Protein AF-A0A9P6Y0V9-F1 (afdb_monomer)

Secondary structure (DSSP, 8-state):
--STTSGGGGS------PPP---PPP-S-HHHHHHHHHHHHHHHHHTTTS-HHHHHHHTT-SSS---S-SSEEEEEEP-PPP--TT-------------SSEEEEEEE-SSS-EEEEEEE-TTT--HHHHHHHHHHHHHHHHHHHH-S-GGGS-SS-HHHHHIIIIITT----PPPS--HHHHHHHHHHH-TTS-----TTS----SS------------

Radius of gyration: 32.66 Å; Cα contacts (8 Å, |Δi|>4): 176; chains: 1; bounding box: 77×66×79 Å

Structure (mmCIF, N/CA/C/O backbone):
data_AF-A0A9P6Y0V9-F1
#
_entry.id   AF-A0A9P6Y0V9-F1
#
loop_
_atom_site.group_PDB
_atom_site.id
_atom_site.type_symbol
_atom_site.label_atom_id
_atom_site.label_alt_id
_atom_site.label_comp_id
_atom_site.label_asym_id
_atom_site.label_entity_id
_atom_site.label_seq_id
_atom_site.pdbx_PDB_ins_code
_atom_site.Cartn_x
_atom_site.Cartn_y
_atom_site.Cartn_z
_atom_site.occupancy
_atom_site.B_iso_or_equiv
_atom_site.auth_seq_id
_atom_site.auth_comp_id
_atom_site.auth_asym_id
_atom_site.auth_atom_id
_atom_site.pdbx_PDB_model_num
ATOM 1 N N . MET A 1 1 ? 12.355 -1.481 -18.111 1.00 55.84 1 MET A N 1
ATOM 2 C CA . MET A 1 1 ? 13.088 -0.628 -19.075 1.00 55.84 1 MET A CA 1
ATOM 3 C C . MET A 1 1 ? 13.616 -1.477 -20.239 1.00 55.84 1 MET A C 1
ATOM 5 O O . MET A 1 1 ? 14.809 -1.703 -20.357 1.00 55.84 1 MET A O 1
ATOM 9 N N . GLY A 1 2 ? 12.723 -1.988 -21.099 1.00 64.19 2 GLY A N 1
ATOM 10 C CA . GLY A 1 2 ? 13.085 -2.889 -22.213 1.00 64.19 2 GLY A CA 1
ATOM 11 C C . GLY A 1 2 ? 13.761 -2.204 -23.410 1.00 64.19 2 GLY A C 1
ATOM 12 O O . GLY A 1 2 ? 14.058 -2.856 -24.409 1.00 64.19 2 GLY A O 1
ATOM 13 N N . ARG A 1 3 ? 13.986 -0.886 -23.321 1.00 79.31 3 ARG A N 1
ATOM 14 C CA . ARG A 1 3 ? 14.503 -0.055 -24.415 1.00 79.31 3 ARG A CA 1
ATOM 15 C C . ARG A 1 3 ? 16.011 0.153 -24.366 1.00 79.31 3 ARG A C 1
ATOM 17 O O . ARG A 1 3 ? 16.629 0.146 -25.425 1.00 79.31 3 ARG A O 1
ATOM 24 N N . LEU A 1 4 ? 16.585 0.355 -23.175 1.00 75.31 4 LEU A N 1
ATOM 25 C CA . LEU A 1 4 ? 18.018 0.618 -23.010 1.00 75.31 4 LEU A CA 1
ATOM 26 C C . LEU A 1 4 ? 18.841 -0.553 -23.563 1.00 75.31 4 LEU A C 1
ATOM 28 O O . LEU A 1 4 ? 18.480 -1.712 -23.368 1.00 75.31 4 LEU A O 1
ATOM 32 N N . GLY A 1 5 ? 19.910 -0.236 -24.295 1.00 78.56 5 GLY A N 1
ATOM 33 C CA . GLY A 1 5 ? 20.734 -1.225 -24.999 1.00 78.56 5 GLY A CA 1
ATOM 34 C C . GLY A 1 5 ? 20.144 -1.758 -26.314 1.00 78.56 5 GLY A C 1
ATOM 35 O O . GLY A 1 5 ? 20.809 -2.534 -26.987 1.00 78.56 5 GLY A O 1
ATOM 36 N N . ASN A 1 6 ? 18.939 -1.333 -26.721 1.00 82.69 6 ASN A N 1
ATOM 37 C CA . ASN A 1 6 ? 18.283 -1.763 -27.965 1.00 82.69 6 ASN A CA 1
ATOM 38 C C . ASN A 1 6 ? 18.035 -0.584 -28.921 1.00 82.69 6 ASN A C 1
ATOM 40 O O . ASN A 1 6 ? 18.000 0.576 -28.506 1.00 82.69 6 ASN A O 1
ATOM 44 N N . ALA A 1 7 ? 17.769 -0.875 -30.201 1.00 85.94 7 ALA A N 1
ATOM 45 C CA . ALA A 1 7 ? 17.452 0.142 -31.214 1.00 85.94 7 ALA A CA 1
ATOM 46 C C . ALA A 1 7 ? 16.281 1.055 -30.799 1.00 85.94 7 ALA A C 1
ATOM 48 O O . ALA A 1 7 ? 16.332 2.263 -31.011 1.00 85.94 7 ALA A O 1
ATOM 49 N N . SER A 1 8 ? 15.283 0.504 -30.097 1.00 86.38 8 SER A N 1
ATOM 50 C CA . SER A 1 8 ? 14.126 1.238 -29.564 1.00 86.38 8 SER A CA 1
ATOM 51 C C . SER A 1 8 ? 14.470 2.376 -28.593 1.00 86.38 8 SER A C 1
ATOM 53 O O . SER A 1 8 ? 13.602 3.193 -28.290 1.00 86.38 8 SER A O 1
ATOM 55 N N . ALA A 1 9 ? 15.696 2.437 -28.059 1.00 86.00 9 ALA A N 1
ATOM 56 C CA . ALA A 1 9 ? 16.142 3.574 -27.252 1.00 86.00 9 ALA A CA 1
ATOM 57 C C . ALA A 1 9 ? 16.236 4.873 -28.067 1.00 86.00 9 ALA A C 1
ATOM 59 O O . ALA A 1 9 ? 16.112 5.948 -27.494 1.00 86.00 9 ALA A O 1
ATOM 60 N N . ARG A 1 10 ? 16.447 4.779 -29.388 1.00 88.31 10 ARG A N 1
ATOM 61 C CA . ARG A 1 10 ? 16.706 5.927 -30.273 1.00 88.31 10 ARG A CA 1
ATOM 62 C C . ARG A 1 10 ? 15.522 6.327 -31.150 1.00 88.31 10 ARG A C 1
ATOM 64 O O . ARG A 1 10 ? 15.664 7.210 -31.984 1.00 88.31 10 ARG A O 1
ATOM 71 N N . VAL A 1 11 ? 14.378 5.669 -30.995 1.00 90.56 11 VAL A N 1
ATOM 72 C CA . VAL A 1 11 ? 13.206 5.892 -31.850 1.00 90.56 11 VAL A CA 1
ATOM 73 C C . VAL A 1 11 ? 11.992 6.197 -30.973 1.00 90.56 11 VAL A C 1
ATOM 75 O O . VAL A 1 11 ? 11.833 5.535 -29.938 1.00 90.56 11 VAL A O 1
ATOM 78 N N . PRO A 1 12 ? 11.135 7.166 -31.344 1.00 89.81 12 PRO A N 1
ATOM 79 C CA . PRO A 1 12 ? 9.835 7.351 -30.706 1.00 89.81 12 PRO A CA 1
ATOM 80 C C . PRO A 1 12 ? 8.989 6.083 -30.876 1.00 89.81 12 PRO A C 1
ATOM 82 O O . PRO A 1 12 ? 8.628 5.715 -31.989 1.00 89.81 12 PRO A O 1
ATOM 85 N N . ALA A 1 13 ? 8.730 5.369 -29.780 1.00 86.81 13 ALA A N 1
ATOM 86 C CA . ALA A 1 13 ? 7.964 4.128 -29.800 1.00 86.81 13 ALA A CA 1
ATOM 87 C C . ALA A 1 13 ? 7.371 3.813 -28.421 1.00 86.81 13 ALA A C 1
ATOM 89 O O . ALA A 1 13 ? 8.010 4.039 -27.387 1.00 86.81 13 ALA A O 1
ATOM 90 N N . MET A 1 14 ? 6.185 3.204 -28.419 1.00 84.62 14 MET A N 1
ATOM 91 C CA . MET A 1 14 ? 5.508 2.714 -27.215 1.00 84.62 14 MET A CA 1
ATOM 92 C C . MET A 1 14 ? 6.040 1.332 -26.824 1.00 84.62 14 MET A C 1
ATOM 94 O O . MET A 1 14 ? 5.449 0.295 -27.118 1.00 84.62 14 MET A O 1
ATOM 98 N N . VAL A 1 15 ? 7.196 1.316 -26.159 1.00 86.12 15 VAL A N 1
ATOM 99 C CA . VAL A 1 15 ? 7.849 0.085 -25.680 1.00 86.12 15 VAL A CA 1
ATOM 100 C C . VAL A 1 15 ? 7.835 0.064 -24.154 1.00 86.12 15 VAL A C 1
ATOM 102 O O . VAL A 1 15 ? 8.857 0.258 -23.491 1.00 86.12 15 VAL A O 1
ATOM 105 N N . MET A 1 16 ? 6.638 -0.150 -23.613 1.00 84.75 16 MET A N 1
ATOM 106 C CA . MET A 1 16 ? 6.363 -0.269 -22.182 1.00 84.75 16 MET A CA 1
ATOM 107 C C . MET A 1 16 ? 5.725 -1.626 -21.903 1.00 84.75 16 MET A C 1
ATOM 109 O O . MET A 1 16 ? 4.965 -2.134 -22.726 1.00 84.75 16 MET A O 1
ATOM 113 N N . ASN A 1 17 ? 6.074 -2.228 -20.771 1.00 89.31 17 ASN A N 1
ATOM 114 C CA . ASN A 1 17 ? 5.490 -3.475 -20.292 1.00 89.31 17 ASN A CA 1
ATOM 115 C C . ASN A 1 17 ? 5.449 -3.431 -18.765 1.00 89.31 17 ASN A C 1
ATOM 117 O O . ASN A 1 17 ? 6.416 -2.971 -18.148 1.00 89.31 17 ASN A O 1
ATOM 121 N N . VAL A 1 18 ? 4.361 -3.922 -18.185 1.00 90.06 18 VAL A N 1
ATOM 122 C CA . VAL A 1 18 ? 4.189 -4.048 -16.738 1.00 90.06 18 VAL A CA 1
ATOM 123 C C . VAL A 1 18 ? 4.504 -5.486 -16.356 1.00 90.06 18 VAL 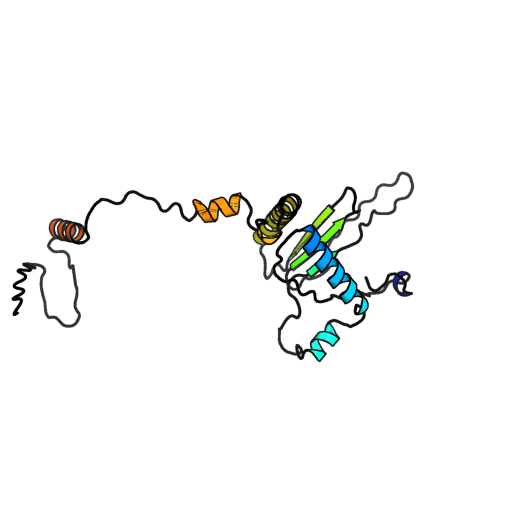A C 1
ATOM 125 O O . VAL A 1 18 ? 3.932 -6.420 -16.915 1.00 90.06 18 VAL A O 1
ATOM 128 N N . LEU A 1 19 ? 5.442 -5.668 -15.428 1.00 91.06 19 LEU A N 1
ATOM 129 C CA . LEU A 1 19 ? 5.834 -6.994 -14.961 1.00 91.06 19 LEU A CA 1
ATOM 130 C C . LEU A 1 19 ? 5.169 -7.276 -13.617 1.00 91.06 19 LEU A C 1
ATOM 132 O O . LEU A 1 19 ? 5.319 -6.456 -12.710 1.00 91.06 19 LEU A O 1
ATOM 136 N N . PRO A 1 20 ? 4.470 -8.414 -13.464 1.00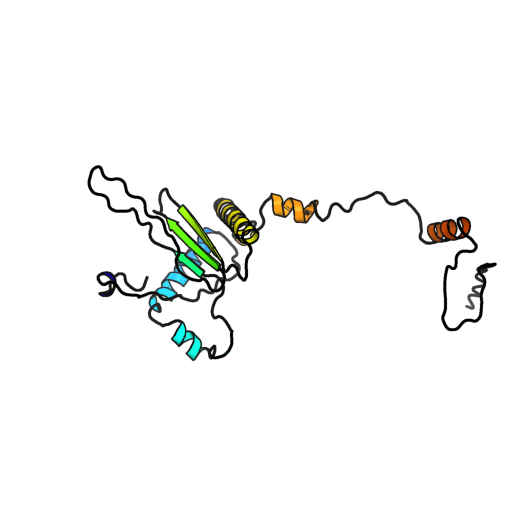 91.81 20 PRO A N 1
ATOM 137 C CA . PRO A 1 20 ? 3.948 -8.798 -12.167 1.00 91.81 20 PRO A CA 1
ATOM 138 C C . PRO A 1 20 ? 5.113 -9.061 -11.211 1.00 91.81 20 PRO A C 1
ATOM 140 O O . PRO A 1 20 ? 6.066 -9.770 -11.544 1.00 91.81 20 PRO A O 1
ATOM 143 N N . LEU A 1 21 ? 5.020 -8.494 -10.013 1.00 91.75 21 LEU A N 1
ATOM 144 C CA . LEU A 1 21 ? 5.942 -8.739 -8.914 1.00 91.75 21 LEU A CA 1
ATOM 145 C C . LEU A 1 21 ? 5.141 -9.315 -7.752 1.00 91.75 21 LEU A C 1
ATOM 147 O O . LEU A 1 21 ? 4.171 -8.711 -7.302 1.00 91.75 21 LEU A O 1
ATOM 151 N N . ARG A 1 22 ? 5.549 -10.485 -7.263 1.00 90.75 22 ARG A N 1
ATOM 152 C CA . ARG A 1 22 ? 4.984 -11.058 -6.041 1.00 90.75 22 ARG A CA 1
ATOM 153 C C . ARG A 1 22 ? 5.804 -10.557 -4.863 1.00 90.75 22 ARG A C 1
ATOM 155 O O . ARG A 1 22 ? 6.975 -10.902 -4.754 1.00 90.75 22 ARG A O 1
ATOM 162 N N . VAL A 1 23 ? 5.177 -9.765 -4.004 1.00 90.62 23 VAL A N 1
ATOM 163 C CA . VAL A 1 23 ? 5.771 -9.274 -2.760 1.00 90.62 23 VAL A CA 1
ATOM 164 C C . VAL A 1 23 ? 5.098 -10.019 -1.614 1.00 90.62 23 VAL A C 1
ATOM 166 O O . VAL A 1 23 ? 3.879 -9.962 -1.476 1.00 90.62 23 VAL A O 1
ATOM 169 N N . ALA A 1 24 ? 5.875 -10.778 -0.847 1.00 88.69 24 ALA A N 1
ATOM 170 C CA . ALA A 1 24 ? 5.405 -11.380 0.398 1.00 88.69 24 ALA A CA 1
ATOM 171 C C . ALA A 1 24 ? 5.589 -10.383 1.549 1.00 88.69 24 ALA A C 1
ATOM 173 O O . ALA A 1 24 ? 6.425 -9.481 1.444 1.00 88.69 24 ALA A O 1
ATOM 174 N N . ALA A 1 25 ? 4.842 -10.568 2.642 1.00 86.12 25 ALA A N 1
ATOM 175 C CA . ALA A 1 25 ? 5.164 -9.896 3.896 1.00 86.12 25 ALA A CA 1
ATOM 176 C C . ALA A 1 25 ? 6.622 -10.213 4.266 1.00 86.12 25 ALA A C 1
ATOM 178 O O . ALA A 1 25 ? 7.061 -11.360 4.144 1.00 86.12 25 ALA A O 1
ATOM 179 N N . GLY A 1 26 ? 7.376 -9.169 4.595 1.00 83.06 26 GLY A N 1
ATOM 180 C CA . GLY A 1 26 ? 8.791 -9.270 4.915 1.00 83.06 26 GLY A CA 1
ATOM 181 C C . GLY A 1 26 ? 9.023 -9.467 6.403 1.00 83.06 26 GLY A C 1
ATOM 182 O O . GLY A 1 26 ? 8.224 -9.021 7.218 1.00 83.06 26 GLY A O 1
ATOM 183 N N . GLU A 1 27 ? 10.155 -10.079 6.719 1.00 89.50 27 GLU A N 1
ATOM 184 C CA . GLU A 1 27 ? 10.744 -10.143 8.055 1.00 89.50 27 GLU A CA 1
ATOM 185 C C . GLU A 1 27 ? 12.243 -9.840 7.924 1.00 89.50 27 GLU A C 1
ATOM 187 O O . GLU A 1 27 ? 12.831 -10.004 6.841 1.00 89.50 27 GLU A O 1
ATOM 192 N N . GLY A 1 28 ? 12.868 -9.427 9.022 1.00 93.06 28 GLY A N 1
ATOM 193 C CA . GLY A 1 28 ? 14.279 -9.071 9.067 1.00 93.06 28 GLY A CA 1
ATOM 194 C C . GLY A 1 28 ? 14.567 -7.688 8.485 1.00 93.06 28 GLY A C 1
ATOM 195 O O . GLY A 1 28 ? 13.669 -6.883 8.235 1.00 93.06 28 GLY A O 1
ATOM 196 N N . SER A 1 29 ? 15.853 -7.389 8.282 1.00 95.88 29 SER A N 1
ATOM 197 C CA . SER A 1 29 ? 16.261 -6.007 8.016 1.00 95.88 29 SER A CA 1
ATOM 198 C C . SER A 1 29 ? 15.679 -5.427 6.730 1.00 95.88 29 SER A C 1
ATOM 200 O O . SER A 1 29 ? 15.606 -6.089 5.685 1.00 95.88 29 SER A O 1
ATOM 202 N N . VAL A 1 30 ? 15.333 -4.140 6.794 1.00 94.44 30 VAL A N 1
ATOM 203 C CA . VAL A 1 30 ? 14.809 -3.363 5.663 1.00 94.44 30 VAL A CA 1
ATOM 204 C C . VAL A 1 30 ? 15.765 -3.416 4.469 1.00 94.44 30 VAL A C 1
ATOM 206 O O . VAL A 1 30 ? 15.329 -3.573 3.323 1.00 94.44 30 VAL A O 1
ATOM 209 N N . GLU A 1 31 ? 17.078 -3.363 4.714 1.00 94.19 31 GLU A N 1
ATOM 210 C CA . GLU A 1 31 ? 18.092 -3.478 3.664 1.00 94.19 31 GLU A CA 1
ATOM 211 C C . GLU A 1 31 ? 18.065 -4.863 3.002 1.00 94.19 31 GLU A C 1
ATOM 213 O O . GLU A 1 31 ? 18.042 -4.972 1.770 1.00 94.19 31 GLU A O 1
ATOM 218 N N . ALA A 1 32 ? 18.060 -5.932 3.802 1.00 94.00 32 ALA A N 1
ATOM 219 C CA . ALA A 1 32 ? 18.063 -7.300 3.300 1.00 94.00 32 ALA A CA 1
ATOM 220 C C . ALA A 1 32 ? 16.801 -7.589 2.474 1.00 94.00 32 ALA A C 1
ATOM 222 O O . ALA A 1 32 ? 16.900 -8.140 1.368 1.00 94.00 32 ALA A O 1
ATOM 223 N N . PHE A 1 33 ? 15.642 -7.149 2.969 1.00 94.31 33 PHE A N 1
ATOM 224 C CA . PHE A 1 33 ? 14.358 -7.250 2.283 1.00 94.31 33 PHE A CA 1
ATOM 225 C C . PHE A 1 33 ? 14.365 -6.479 0.954 1.00 94.31 33 PHE A C 1
ATOM 227 O O . PHE A 1 33 ? 14.087 -7.047 -0.109 1.00 94.31 33 PHE A O 1
ATOM 234 N N . SER A 1 34 ? 14.802 -5.217 0.975 1.00 92.44 34 SER A N 1
ATOM 235 C CA . SER A 1 34 ? 14.898 -4.366 -0.219 1.00 92.44 34 SER A CA 1
ATOM 236 C C . SER A 1 34 ? 15.859 -4.942 -1.262 1.00 92.44 34 SER A C 1
ATOM 238 O O . SER A 1 34 ? 15.558 -4.977 -2.459 1.00 92.44 34 SER A O 1
ATOM 240 N N . ARG A 1 35 ? 17.007 -5.478 -0.829 1.00 94.12 35 ARG A N 1
ATOM 241 C CA . ARG A 1 35 ? 17.983 -6.130 -1.712 1.00 94.12 35 ARG A CA 1
ATOM 242 C C . ARG A 1 35 ? 17.415 -7.411 -2.327 1.00 94.12 35 ARG A C 1
ATOM 244 O O . ARG A 1 35 ? 17.669 -7.690 -3.502 1.00 94.12 35 ARG A O 1
ATOM 251 N N . ALA A 1 36 ? 16.641 -8.191 -1.571 1.00 93.75 36 ALA A N 1
ATOM 252 C CA . ALA A 1 36 ? 15.966 -9.378 -2.088 1.00 93.75 36 ALA A CA 1
ATOM 253 C C . ALA A 1 36 ? 14.931 -9.020 -3.167 1.00 93.75 36 ALA A C 1
ATOM 255 O O . ALA A 1 36 ? 14.967 -9.611 -4.252 1.00 93.75 36 ALA A O 1
ATOM 256 N N . LEU A 1 37 ? 14.097 -8.003 -2.929 1.00 93.69 37 LEU A N 1
ATOM 257 C CA . LEU A 1 37 ? 13.156 -7.480 -3.925 1.00 93.69 37 LEU A CA 1
ATOM 258 C C . LEU A 1 37 ? 13.874 -6.938 -5.169 1.00 93.69 37 LEU A C 1
ATOM 260 O O . LEU A 1 37 ? 13.486 -7.249 -6.296 1.00 93.69 37 LEU A O 1
ATOM 264 N N . GLY A 1 38 ? 14.979 -6.209 -4.994 1.00 93.56 38 GLY A N 1
ATOM 265 C CA . GLY A 1 38 ? 15.810 -5.725 -6.100 1.00 93.56 38 GLY A CA 1
ATOM 266 C C . GLY A 1 38 ? 16.362 -6.856 -6.979 1.00 93.56 38 GLY A C 1
ATOM 267 O O . GLY A 1 38 ? 16.376 -6.748 -8.213 1.00 93.56 38 GLY A O 1
ATOM 268 N N . ARG A 1 39 ? 16.757 -7.984 -6.370 1.00 94.38 39 ARG A N 1
ATOM 269 C CA . ARG A 1 39 ? 17.162 -9.194 -7.107 1.00 94.38 39 ARG A CA 1
ATOM 270 C C . ARG A 1 39 ? 15.994 -9.793 -7.886 1.00 94.38 39 ARG A C 1
ATOM 272 O O . ARG A 1 39 ? 16.171 -10.090 -9.066 1.00 94.38 39 ARG A O 1
ATOM 279 N N . GLN A 1 40 ? 14.814 -9.931 -7.278 1.00 93.25 40 GLN A N 1
ATOM 280 C CA . GLN A 1 40 ? 13.621 -10.449 -7.962 1.00 93.25 40 GLN A CA 1
ATOM 281 C C . GLN A 1 40 ? 13.225 -9.576 -9.158 1.00 93.25 40 GLN A C 1
ATOM 283 O O . GLN A 1 40 ? 13.043 -10.090 -10.263 1.00 93.25 40 GLN A O 1
ATOM 288 N N . LEU A 1 41 ? 13.199 -8.252 -8.978 1.00 92.31 41 LEU A N 1
ATOM 289 C CA . LEU A 1 41 ? 12.966 -7.287 -10.055 1.00 92.31 41 LEU A CA 1
ATOM 290 C C . LEU A 1 41 ? 13.988 -7.441 -11.189 1.00 92.31 41 LEU A C 1
ATOM 292 O O . LEU A 1 41 ? 13.624 -7.434 -12.366 1.00 92.31 41 LEU A O 1
ATOM 296 N N . SER A 1 42 ? 15.267 -7.611 -10.851 1.00 91.75 42 SER A N 1
ATOM 297 C CA . SER A 1 42 ? 16.338 -7.803 -11.836 1.00 91.75 42 SER A CA 1
ATOM 298 C C . SER A 1 42 ? 16.193 -9.113 -12.616 1.00 91.75 42 SER A C 1
ATOM 300 O O . SER A 1 42 ? 16.424 -9.122 -13.825 1.00 91.75 42 SER A O 1
ATOM 302 N N . GLN A 1 43 ? 15.765 -10.203 -11.970 1.00 92.50 43 GLN A N 1
ATOM 303 C CA . GLN A 1 43 ? 15.468 -11.465 -12.659 1.00 92.50 43 GLN A CA 1
ATOM 304 C C . GLN A 1 43 ? 14.243 -11.327 -13.570 1.00 92.50 43 GLN A C 1
ATOM 306 O O . GLN A 1 43 ? 14.318 -11.677 -14.746 1.00 92.50 43 GLN A O 1
ATOM 311 N N . GLY A 1 44 ? 13.151 -10.731 -13.080 1.00 91.00 44 GLY A N 1
ATOM 312 C CA . GLY A 1 44 ? 11.940 -10.498 -13.873 1.00 91.00 44 GLY A CA 1
ATOM 313 C C . GLY A 1 44 ? 12.206 -9.658 -15.126 1.00 91.00 44 GLY A C 1
ATOM 314 O O . GLY A 1 44 ? 11.695 -9.958 -16.205 1.00 91.00 44 GLY A O 1
ATOM 315 N N . ARG A 1 45 ? 13.095 -8.658 -15.032 1.00 89.12 45 ARG A N 1
ATOM 316 C CA . ARG A 1 45 ? 13.509 -7.825 -16.175 1.00 89.12 45 ARG A CA 1
ATOM 317 C C . ARG A 1 45 ? 14.117 -8.626 -17.330 1.00 89.12 45 ARG A C 1
ATOM 319 O O . ARG A 1 45 ? 13.934 -8.211 -18.474 1.00 89.12 45 ARG A O 1
ATOM 326 N N . LYS A 1 46 ? 14.776 -9.766 -17.076 1.00 89.94 46 LYS A N 1
ATOM 327 C CA . LYS A 1 46 ? 15.319 -10.642 -18.138 1.00 89.94 46 LYS A CA 1
ATOM 328 C C . LYS A 1 46 ? 14.220 -11.185 -19.054 1.00 89.94 46 LYS A C 1
ATOM 330 O O . LYS A 1 46 ? 14.446 -11.369 -20.245 1.00 89.94 46 LYS A O 1
ATOM 335 N N . HIS A 1 47 ? 13.015 -11.350 -18.514 1.00 91.25 47 HIS A N 1
ATOM 336 C CA . HIS A 1 47 ? 11.825 -11.803 -19.233 1.00 91.25 47 HIS A CA 1
ATOM 337 C C . HIS A 1 47 ? 10.899 -10.642 -19.618 1.00 91.25 47 HIS A C 1
ATOM 339 O O . HIS A 1 47 ? 9.786 -10.854 -20.089 1.00 91.25 47 HIS A O 1
ATOM 345 N N . GLY A 1 48 ? 11.366 -9.395 -19.487 1.00 88.94 48 GLY A N 1
ATOM 346 C CA . GLY A 1 48 ? 10.532 -8.202 -19.605 1.00 88.94 48 GLY A CA 1
ATOM 347 C C . GLY A 1 48 ? 9.952 -7.925 -20.996 1.00 88.94 48 GLY A C 1
ATOM 348 O O . GLY A 1 48 ? 9.151 -7.003 -21.148 1.00 88.94 48 GLY A O 1
ATOM 349 N N . ARG A 1 49 ? 10.359 -8.697 -22.013 1.00 88.75 49 ARG A N 1
ATOM 350 C CA . ARG A 1 49 ? 9.791 -8.667 -23.369 1.00 88.75 49 ARG A CA 1
ATOM 351 C C . ARG A 1 49 ? 8.517 -9.508 -23.497 1.00 88.75 49 ARG A C 1
ATOM 353 O O . ARG A 1 49 ? 7.783 -9.316 -24.461 1.00 88.75 49 ARG A O 1
ATOM 360 N N . TYR A 1 50 ? 8.250 -10.406 -22.548 1.00 92.25 50 TYR A N 1
ATOM 361 C CA . TYR A 1 50 ? 7.032 -11.204 -22.542 1.00 92.25 50 TYR A CA 1
ATOM 362 C C . TYR A 1 50 ? 5.833 -10.332 -22.175 1.00 92.25 50 TYR A C 1
ATOM 364 O O . TYR A 1 50 ? 5.796 -9.735 -21.099 1.00 92.25 50 TYR A O 1
ATOM 372 N N . ARG A 1 51 ? 4.884 -10.200 -23.100 1.00 91.50 51 ARG A N 1
ATOM 373 C CA . ARG A 1 51 ? 3.760 -9.267 -22.979 1.00 91.50 51 ARG A CA 1
ATOM 374 C C . ARG A 1 51 ? 2.787 -9.701 -21.888 1.00 91.50 51 ARG A C 1
ATOM 376 O O . ARG A 1 51 ? 2.396 -10.865 -21.852 1.00 91.50 51 ARG A O 1
ATOM 383 N N . GLY A 1 52 ? 2.357 -8.761 -21.045 1.00 89.31 52 GLY A N 1
ATOM 384 C CA . GLY A 1 52 ? 1.357 -9.026 -20.006 1.00 89.31 52 GLY A CA 1
ATOM 385 C C . GLY A 1 52 ? 0.038 -9.555 -20.580 1.00 89.31 52 GLY A C 1
ATOM 386 O O . GLY A 1 52 ? -0.588 -10.431 -19.992 1.00 89.31 52 GLY A O 1
ATOM 387 N N . GLU A 1 53 ? -0.345 -9.103 -21.774 1.00 89.75 53 GLU A N 1
ATOM 388 C CA . GLU A 1 53 ? -1.514 -9.597 -22.503 1.00 89.75 53 GLU A CA 1
ATOM 389 C C . GLU A 1 53 ? -1.365 -11.071 -22.881 1.00 89.75 53 GLU A C 1
ATOM 391 O O . GLU A 1 53 ? -2.328 -11.827 -22.777 1.00 89.75 53 GLU A O 1
ATOM 396 N N . GLN A 1 54 ? -0.164 -11.486 -23.296 1.00 93.25 54 GLN A N 1
ATOM 397 C CA . GLN A 1 54 ? 0.115 -12.887 -23.596 1.00 93.25 54 GLN A CA 1
ATOM 398 C C . GLN A 1 54 ? 0.144 -13.719 -22.312 1.00 93.25 54 GLN A C 1
ATOM 400 O O . GLN A 1 54 ? -0.533 -14.736 -22.244 1.00 93.25 54 GLN A O 1
ATOM 405 N N . LEU A 1 55 ? 0.808 -13.229 -21.261 1.00 92.12 55 LEU A N 1
ATOM 406 C CA . LEU A 1 55 ? 0.846 -13.889 -19.955 1.00 92.12 55 LEU A CA 1
ATOM 407 C C . LEU A 1 55 ? -0.558 -14.148 -19.395 1.00 92.12 55 LEU A C 1
ATOM 409 O O . LEU A 1 55 ? -0.833 -15.225 -18.879 1.00 92.12 55 LEU A O 1
ATOM 413 N N . ARG A 1 56 ? -1.477 -13.189 -19.539 1.00 90.56 56 ARG A N 1
ATOM 414 C CA . ARG A 1 56 ? -2.880 -13.379 -19.149 1.00 90.56 56 ARG A CA 1
ATOM 415 C C . ARG A 1 56 ? -3.566 -14.497 -19.933 1.00 90.56 56 ARG A C 1
ATOM 417 O O . ARG A 1 56 ? -4.360 -15.221 -19.342 1.00 90.56 56 ARG A O 1
ATOM 424 N N . ARG A 1 57 ? -3.278 -14.642 -21.232 1.00 91.31 57 ARG A N 1
ATOM 425 C CA . ARG A 1 57 ? -3.811 -15.746 -22.051 1.00 91.31 57 ARG A CA 1
ATOM 426 C C . ARG A 1 57 ? -3.303 -17.089 -21.565 1.00 91.31 57 ARG A C 1
ATOM 428 O O . ARG A 1 57 ? -4.111 -17.985 -21.356 1.00 91.31 57 ARG A O 1
ATOM 435 N N . ASP A 1 58 ? -2.002 -17.199 -21.332 1.00 94.00 58 ASP A N 1
ATOM 436 C CA . ASP A 1 58 ? -1.394 -18.465 -20.916 1.00 94.00 58 ASP A CA 1
ATOM 437 C C . ASP A 1 58 ? -1.869 -18.902 -19.525 1.00 94.00 58 ASP A C 1
ATOM 439 O O . ASP A 1 58 ? -1.993 -20.091 -19.255 1.00 94.00 58 ASP A O 1
ATOM 443 N N . LEU A 1 59 ? -2.180 -17.937 -18.653 1.00 91.75 59 LEU A N 1
ATOM 444 C CA . LEU A 1 59 ? -2.750 -18.182 -17.327 1.00 91.75 59 LEU A CA 1
ATOM 445 C C . LEU A 1 59 ? -4.272 -18.416 -17.339 1.00 91.75 59 LEU A C 1
ATOM 447 O O . LEU A 1 59 ? -4.863 -18.581 -16.276 1.00 91.75 59 LEU A O 1
ATOM 451 N N . GLY A 1 60 ? -4.930 -18.393 -18.503 1.00 90.75 60 GLY A N 1
ATOM 452 C CA . GLY A 1 60 ? -6.383 -18.561 -18.602 1.00 90.75 60 GLY A CA 1
ATOM 453 C C . GLY A 1 60 ? -7.196 -17.401 -18.010 1.00 90.75 60 GLY A C 1
ATOM 454 O O . GLY A 1 60 ? -8.385 -17.551 -17.753 1.00 90.75 60 GLY A O 1
ATOM 455 N N . LEU A 1 61 ? -6.589 -16.225 -17.819 1.00 88.00 61 LEU A N 1
ATOM 456 C CA . LEU A 1 61 ? -7.211 -15.028 -17.226 1.00 88.00 61 LEU A CA 1
ATOM 457 C C . LEU A 1 61 ? -7.925 -14.148 -18.270 1.00 88.00 61 LEU A C 1
ATOM 459 O O . LEU A 1 61 ? -8.004 -12.920 -18.142 1.00 88.00 61 LEU A O 1
ATOM 463 N N . VAL A 1 62 ? -8.394 -14.759 -19.357 1.00 82.88 62 VAL A N 1
ATOM 464 C CA . VAL A 1 62 ? -9.079 -14.083 -20.466 1.00 82.88 62 VAL A CA 1
ATOM 465 C C . VAL A 1 62 ? -10.582 -14.239 -20.279 1.00 82.88 62 VAL A C 1
ATOM 467 O O . VAL A 1 62 ? -11.060 -15.327 -19.986 1.00 82.88 62 VAL A O 1
ATOM 470 N N . GLY A 1 63 ? -11.340 -13.154 -20.443 1.00 72.31 63 GLY A N 1
ATOM 471 C CA . GLY A 1 63 ? -12.803 -13.161 -20.306 1.00 72.31 63 GLY A CA 1
ATOM 472 C C . GLY A 1 63 ? -13.310 -13.048 -18.864 1.00 72.31 63 GLY A C 1
ATOM 473 O O . GLY A 1 63 ? -14.399 -12.526 -18.650 1.00 72.31 63 GLY A O 1
ATOM 474 N N . ALA A 1 64 ? -12.509 -13.429 -17.868 1.00 63.41 64 ALA A N 1
ATOM 475 C CA . ALA A 1 64 ? -12.756 -13.069 -16.477 1.00 63.41 64 ALA A CA 1
ATOM 476 C C . ALA A 1 64 ? -12.267 -11.632 -16.211 1.00 63.41 64 ALA A C 1
ATOM 478 O O . ALA A 1 64 ? -11.179 -11.257 -16.651 1.00 63.41 64 ALA A O 1
ATOM 479 N N . GLN A 1 65 ? -13.000 -10.835 -15.424 1.00 67.19 65 GLN A N 1
ATOM 480 C CA . GLN A 1 65 ? -12.512 -9.544 -14.893 1.00 67.19 65 GLN A CA 1
ATOM 481 C C . GLN A 1 65 ? -11.378 -9.715 -13.854 1.00 67.19 65 GLN A C 1
ATOM 483 O O . GLN A 1 65 ? -11.117 -8.829 -13.043 1.00 67.19 65 GLN A O 1
ATOM 488 N N . GLN A 1 66 ? -10.692 -10.861 -13.853 1.00 71.06 66 GLN A N 1
ATOM 489 C CA . GLN A 1 66 ? -9.590 -11.147 -12.950 1.00 71.06 66 GLN A CA 1
ATOM 490 C C . GLN A 1 66 ? -8.340 -10.392 -13.400 1.00 71.06 66 GLN A C 1
ATOM 492 O O . GLN A 1 66 ? -7.792 -10.615 -14.485 1.00 71.06 66 GLN A O 1
ATOM 497 N N . ARG A 1 67 ? -7.904 -9.469 -12.545 1.00 77.75 67 ARG A N 1
ATOM 498 C CA . ARG A 1 67 ? -6.690 -8.679 -12.740 1.00 77.75 67 ARG A CA 1
ATOM 499 C C . ARG A 1 67 ? -5.465 -9.522 -12.387 1.00 77.75 67 ARG A C 1
ATOM 501 O O . ARG A 1 67 ? -5.488 -10.292 -11.433 1.00 77.75 67 ARG A O 1
ATOM 508 N N . LEU A 1 68 ? -4.385 -9.359 -13.152 1.00 84.94 68 LEU A N 1
ATOM 509 C CA . LEU A 1 68 ? -3.104 -10.023 -12.875 1.00 84.94 68 LEU A CA 1
ATOM 510 C C . LEU A 1 68 ? -2.345 -9.352 -11.714 1.00 84.94 68 LEU A C 1
ATOM 512 O O . LEU A 1 68 ? -1.552 -9.995 -11.033 1.00 84.94 68 LEU A O 1
ATOM 516 N N . HIS A 1 69 ? -2.560 -8.053 -11.523 1.00 86.75 69 HIS A N 1
ATOM 517 C CA . HIS A 1 69 ? -1.966 -7.223 -10.480 1.00 86.75 69 HIS A CA 1
ATOM 518 C C . HIS A 1 69 ? -2.952 -6.114 -10.097 1.00 86.75 69 HIS A C 1
ATOM 520 O O . HIS A 1 69 ? -3.813 -5.760 -10.905 1.00 86.75 69 HIS A O 1
ATOM 526 N N . GLY A 1 70 ? -2.826 -5.606 -8.871 1.00 86.62 70 GLY A N 1
ATOM 527 C CA . GLY A 1 70 ? -3.560 -4.432 -8.397 1.00 86.62 70 GLY A CA 1
ATOM 528 C C . GLY A 1 70 ? -2.725 -3.164 -8.586 1.00 86.62 70 GLY A C 1
ATOM 529 O O . GLY A 1 70 ? -2.648 -2.658 -9.708 1.00 86.62 70 GLY A O 1
ATOM 530 N N . PRO A 1 71 ? -2.030 -2.683 -7.538 1.00 91.62 71 PRO A N 1
ATOM 531 C CA . PRO A 1 71 ? -1.254 -1.455 -7.612 1.00 91.62 71 PRO A CA 1
ATOM 532 C C . PRO A 1 71 ? -0.018 -1.585 -8.509 1.00 91.62 71 PRO A C 1
ATOM 534 O O . PRO A 1 71 ? 0.640 -2.630 -8.568 1.00 91.62 71 PRO A O 1
ATOM 537 N N . LEU A 1 72 ? 0.333 -0.483 -9.168 1.00 93.38 72 LEU A N 1
ATOM 538 C CA . LEU A 1 72 ? 1.545 -0.356 -9.971 1.00 93.38 72 LEU A CA 1
ATOM 539 C C . LEU A 1 72 ? 2.608 0.448 -9.227 1.00 93.38 72 LEU A C 1
ATOM 541 O O . LEU A 1 72 ? 2.306 1.432 -8.562 1.00 93.38 72 LEU A O 1
ATOM 545 N N . VAL A 1 73 ? 3.871 0.062 -9.397 1.00 92.44 73 VAL A N 1
ATOM 546 C CA . VAL A 1 73 ? 5.024 0.863 -8.967 1.00 92.44 73 VAL A CA 1
ATOM 547 C C . VAL A 1 73 ? 5.797 1.282 -10.206 1.00 92.44 73 VAL A C 1
ATOM 549 O O . VAL A 1 73 ? 6.293 0.439 -10.961 1.00 92.44 73 VAL A O 1
ATOM 552 N N . ASN A 1 74 ? 5.906 2.589 -10.420 1.00 90.88 74 ASN A N 1
ATOM 553 C CA . ASN A 1 74 ? 6.579 3.171 -11.566 1.00 90.88 74 ASN A CA 1
ATOM 554 C C . ASN A 1 74 ? 7.830 3.929 -11.119 1.00 90.88 74 ASN A C 1
ATOM 556 O O . ASN A 1 74 ? 7.759 5.057 -10.643 1.00 90.88 74 ASN A O 1
ATOM 560 N N . VAL A 1 75 ? 8.991 3.300 -11.303 1.00 88.50 75 VAL A N 1
ATOM 561 C CA . VAL A 1 75 ? 10.292 3.931 -11.051 1.00 88.50 75 VAL A CA 1
ATOM 562 C C . VAL A 1 75 ? 10.729 4.648 -12.322 1.00 88.50 75 VAL A C 1
ATOM 564 O O . VAL A 1 75 ? 11.203 4.018 -13.276 1.00 88.50 75 VAL A O 1
ATOM 567 N N . GLN A 1 76 ? 10.541 5.963 -12.342 1.00 84.00 76 GLN A N 1
ATOM 568 C CA . GLN A 1 76 ? 10.843 6.813 -13.483 1.00 84.00 76 GLN A CA 1
ATOM 569 C C . GLN A 1 76 ? 12.213 7.480 -13.294 1.00 84.00 76 GLN A C 1
ATOM 571 O O . GLN A 1 76 ? 12.575 7.869 -12.183 1.00 84.00 76 GLN A O 1
ATOM 576 N N . PRO A 1 77 ? 13.002 7.625 -14.368 1.00 77.50 77 PRO A N 1
ATOM 577 C CA . PRO A 1 77 ? 14.206 8.438 -14.305 1.00 77.50 77 PRO A CA 1
ATOM 578 C C . PRO A 1 77 ? 13.836 9.910 -14.076 1.00 77.50 77 PRO A C 1
ATOM 580 O O . PRO A 1 77 ? 12.825 10.395 -14.586 1.00 77.50 77 PRO A O 1
ATOM 583 N N . PHE A 1 78 ? 14.680 10.620 -13.331 1.00 72.75 78 PH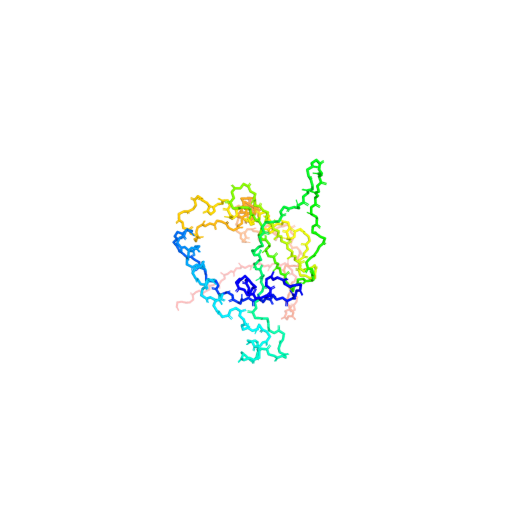E A N 1
ATOM 584 C CA . PHE A 1 78 ? 14.566 12.064 -13.175 1.00 72.75 78 PHE A CA 1
ATOM 585 C C . PHE A 1 78 ? 14.908 12.771 -14.494 1.00 72.75 78 PHE A C 1
ATOM 587 O O . PHE A 1 78 ? 15.946 12.501 -15.106 1.00 72.75 78 PHE A O 1
ATOM 594 N N . TYR A 1 79 ? 14.035 13.679 -14.935 1.00 72.44 79 TYR A N 1
ATOM 595 C CA . TYR A 1 79 ? 14.235 14.485 -16.136 1.00 72.44 79 TYR A CA 1
ATOM 596 C C . TYR A 1 79 ? 14.316 15.961 -15.755 1.00 72.44 79 TYR A C 1
ATOM 598 O O . TYR A 1 79 ? 13.304 16.579 -15.442 1.00 72.44 79 TYR A O 1
ATOM 606 N N . ALA A 1 80 ? 15.512 16.541 -15.844 1.00 74.75 80 ALA A N 1
ATOM 607 C CA . ALA A 1 80 ? 15.656 17.990 -15.860 1.00 74.75 80 ALA A CA 1
ATOM 608 C C . ALA A 1 80 ? 15.423 18.504 -17.293 1.00 74.75 80 ALA A C 1
ATOM 610 O O . ALA A 1 80 ? 16.020 17.954 -18.233 1.00 74.75 80 ALA A O 1
ATOM 611 N N . PRO A 1 81 ? 14.582 19.535 -17.501 1.00 79.12 81 PRO A N 1
ATOM 612 C CA . PRO A 1 81 ? 14.431 20.141 -18.814 1.00 79.12 81 PRO A CA 1
ATOM 613 C C . PRO A 1 81 ? 15.781 20.699 -19.277 1.00 79.12 81 PRO A C 1
ATOM 615 O O . PRO A 1 81 ? 16.494 21.375 -18.535 1.00 79.12 81 PRO A O 1
ATOM 618 N N . ARG A 1 82 ? 16.160 20.390 -20.520 1.00 80.50 82 ARG A N 1
ATOM 619 C CA . ARG A 1 82 ? 17.374 20.949 -21.123 1.00 80.50 82 ARG A CA 1
ATOM 620 C C . ARG A 1 82 ? 17.069 22.363 -21.595 1.00 80.50 82 ARG A C 1
ATOM 622 O O . ARG A 1 82 ? 16.205 22.545 -22.447 1.00 80.50 82 ARG A O 1
ATOM 629 N N . VAL A 1 83 ? 17.800 23.335 -21.063 1.00 86.31 83 VAL A N 1
ATOM 630 C CA . VAL A 1 83 ? 17.685 24.753 -21.425 1.00 86.31 83 VAL A CA 1
ATOM 631 C C . VAL A 1 83 ? 18.957 25.245 -22.099 1.00 86.31 83 VAL A C 1
ATOM 633 O O . VAL A 1 83 ? 20.053 24.753 -21.823 1.00 86.31 83 VAL A O 1
ATOM 636 N N . SER A 1 84 ? 18.816 26.221 -22.994 1.00 87.75 84 SER A N 1
ATOM 637 C CA . SER A 1 84 ? 19.954 26.994 -23.490 1.00 87.75 84 SER A CA 1
ATOM 638 C C . SER A 1 84 ? 20.573 27.820 -22.353 1.00 87.75 84 SER A C 1
ATOM 640 O O . SER A 1 84 ? 19.872 28.147 -21.391 1.00 87.75 84 SER A O 1
ATOM 642 N N . PRO A 1 85 ? 21.858 28.206 -22.446 1.00 89.62 85 PRO A N 1
ATOM 643 C CA . PRO A 1 85 ? 22.469 29.114 -21.476 1.00 89.62 85 PRO A CA 1
ATOM 644 C C . PRO A 1 85 ? 21.613 30.372 -21.262 1.00 89.62 85 PRO A C 1
ATOM 646 O O . PRO A 1 85 ? 21.181 30.996 -22.229 1.00 89.62 85 PRO A O 1
ATOM 649 N N . GLY A 1 86 ? 21.336 30.715 -20.001 1.00 88.88 86 GLY A N 1
ATOM 650 C CA . GLY A 1 86 ? 20.489 31.857 -19.621 1.00 88.88 86 GLY A CA 1
ATOM 651 C C . GLY A 1 86 ? 18.973 31.618 -19.695 1.00 88.88 86 GLY A C 1
ATOM 652 O O . GLY A 1 86 ? 18.212 32.484 -19.277 1.00 88.88 86 GLY A O 1
ATOM 653 N N . GLY A 1 87 ? 18.522 30.462 -20.192 1.00 88.75 87 GLY A N 1
ATOM 654 C CA . GLY A 1 87 ? 17.110 30.083 -20.211 1.00 88.75 87 GLY A CA 1
ATOM 655 C C . GLY A 1 87 ? 16.655 29.410 -18.915 1.00 88.75 87 GLY A C 1
ATOM 656 O O . GLY A 1 87 ? 17.435 28.744 -18.236 1.00 88.75 87 GLY A O 1
ATOM 657 N N . GLN A 1 88 ? 15.366 29.543 -18.604 1.00 87.62 88 GLN A N 1
ATOM 658 C CA . GLN A 1 88 ? 14.683 28.782 -17.557 1.00 87.62 88 GLN A CA 1
ATOM 659 C C . GLN A 1 88 ? 13.562 27.964 -18.198 1.00 87.62 88 GLN A C 1
ATOM 661 O O . GLN A 1 88 ? 12.875 28.448 -19.096 1.00 87.62 88 GLN A O 1
ATOM 666 N N . ALA A 1 89 ? 13.386 26.723 -17.753 1.00 87.75 89 ALA A N 1
ATOM 667 C CA . ALA A 1 89 ? 12.276 25.880 -18.170 1.00 87.75 89 ALA A CA 1
ATOM 668 C C . ALA A 1 89 ? 11.829 25.002 -17.009 1.00 87.75 89 ALA A C 1
ATOM 670 O O . ALA A 1 89 ? 12.643 24.549 -16.203 1.00 87.75 89 ALA A O 1
ATOM 671 N N . THR A 1 90 ? 10.532 24.738 -16.976 1.00 84.62 90 THR A N 1
ATOM 672 C CA . THR A 1 90 ? 9.882 23.819 -16.049 1.00 84.62 90 THR A CA 1
ATOM 673 C C . THR A 1 90 ? 9.213 22.710 -16.851 1.00 84.62 90 THR A C 1
ATOM 675 O O . THR A 1 90 ? 8.753 22.923 -17.973 1.00 84.62 90 THR A O 1
ATOM 678 N N . LEU A 1 91 ? 9.207 21.501 -16.294 1.00 83.12 91 LEU A N 1
ATOM 679 C CA . LEU A 1 91 ? 8.483 20.366 -16.852 1.00 83.12 91 LEU A CA 1
ATOM 680 C C . LEU A 1 91 ? 7.325 20.048 -15.911 1.00 83.12 91 LEU A C 1
ATOM 682 O O . LEU A 1 91 ? 7.559 19.648 -14.775 1.00 83.12 91 LEU A O 1
ATOM 686 N N . GLU A 1 92 ? 6.100 20.218 -16.393 1.00 82.88 92 GLU A N 1
ATOM 687 C CA . GLU A 1 92 ? 4.886 19.888 -15.650 1.00 82.88 92 GLU A CA 1
ATOM 688 C C . GLU A 1 92 ? 4.198 18.685 -16.301 1.00 82.88 92 GLU A C 1
ATOM 690 O O . GLU A 1 92 ? 3.866 18.699 -17.490 1.00 82.88 92 GLU A O 1
ATOM 695 N N . GLY A 1 93 ? 4.030 17.610 -15.531 1.00 79.56 93 GLY A N 1
ATOM 696 C CA . GLY A 1 93 ? 3.286 16.432 -15.963 1.00 79.56 93 GLY A CA 1
ATOM 697 C C . GLY A 1 93 ? 1.793 16.658 -15.765 1.00 79.56 93 GLY A C 1
ATOM 698 O O . GLY A 1 93 ? 1.339 16.733 -14.633 1.00 79.56 93 GLY A O 1
ATOM 699 N N . LEU A 1 94 ? 1.030 16.748 -16.855 1.00 83.00 94 LEU A N 1
ATOM 700 C CA . LEU A 1 94 ? -0.422 16.973 -16.786 1.00 83.00 94 LEU A CA 1
ATOM 701 C C . LEU A 1 94 ? -1.228 15.683 -16.562 1.00 83.00 94 LEU A C 1
ATOM 703 O O . LEU A 1 94 ? -2.374 15.732 -16.126 1.00 83.00 94 LEU A O 1
ATOM 707 N N . GLY A 1 95 ? -0.647 14.528 -16.891 1.00 74.06 95 GLY A N 1
ATOM 708 C CA . GLY A 1 95 ? -1.264 13.224 -16.680 1.00 74.06 95 GLY A CA 1
ATOM 709 C C . GLY A 1 95 ? -0.570 12.111 -17.459 1.00 74.06 95 GLY A C 1
ATOM 710 O O . GLY A 1 95 ? 0.032 12.338 -18.511 1.00 74.06 95 GLY A O 1
ATOM 711 N N . THR A 1 96 ? -0.659 10.892 -16.937 1.00 74.50 96 THR A N 1
ATOM 712 C CA . THR A 1 96 ? -0.042 9.674 -17.495 1.00 74.50 96 THR A CA 1
ATOM 713 C C . THR A 1 96 ? -1.048 8.768 -18.216 1.00 74.50 96 THR A C 1
ATOM 715 O O . THR A 1 96 ? -0.649 7.813 -18.887 1.00 74.50 96 THR A O 1
ATOM 718 N N . GLY A 1 97 ? -2.339 9.098 -18.130 1.00 81.69 97 GLY A N 1
ATOM 719 C CA . GLY A 1 97 ? -3.453 8.298 -18.632 1.00 81.69 97 GLY A CA 1
ATOM 720 C C . GLY A 1 97 ? -4.323 7.754 -17.493 1.00 81.69 97 GLY A C 1
ATOM 721 O O . GLY A 1 97 ? -4.086 8.065 -16.328 1.00 81.69 97 GLY A O 1
ATOM 722 N N . PRO A 1 98 ? -5.370 6.977 -17.810 1.00 85.06 98 PRO A N 1
ATOM 723 C CA . PRO A 1 98 ? -6.193 6.342 -16.790 1.00 85.06 98 PRO A CA 1
ATOM 724 C C . PRO A 1 98 ? -5.395 5.270 -16.036 1.00 85.06 98 PRO A C 1
ATOM 726 O O . PRO A 1 98 ? -4.643 4.505 -16.642 1.00 85.06 98 PRO A O 1
ATOM 729 N N . VAL A 1 99 ? -5.617 5.180 -14.725 1.00 88.81 99 VAL A N 1
ATOM 730 C CA . VAL A 1 99 ? -5.114 4.089 -13.881 1.00 88.81 99 VAL A CA 1
ATOM 731 C C . VAL A 1 99 ? -6.254 3.136 -13.528 1.00 88.81 99 VAL A C 1
ATOM 733 O O . VAL A 1 99 ? -7.364 3.567 -13.216 1.00 88.81 99 VAL A O 1
ATOM 736 N N . ASP A 1 100 ? -5.988 1.830 -13.561 1.00 87.75 100 ASP A N 1
ATOM 737 C CA . ASP A 1 100 ? -7.004 0.811 -13.255 1.00 87.75 100 ASP A CA 1
ATOM 738 C C . ASP A 1 100 ? -7.387 0.786 -11.765 1.00 87.75 100 ASP A C 1
ATOM 740 O O . ASP A 1 100 ? -8.531 0.477 -11.409 1.00 87.75 100 ASP A O 1
ATOM 744 N N . GLU A 1 101 ? -6.422 1.096 -10.894 1.00 91.19 101 GLU A N 1
ATOM 745 C CA . GLU A 1 101 ? -6.568 1.133 -9.437 1.00 91.19 101 GLU A CA 1
ATOM 746 C C . GLU A 1 101 ? -5.733 2.260 -8.829 1.00 91.19 101 GLU A C 1
ATOM 748 O O . GLU A 1 101 ? -6.248 3.355 -8.616 1.00 91.19 101 GLU A O 1
ATOM 753 N N . LEU A 1 102 ? -4.449 1.998 -8.586 1.00 92.88 102 LEU A N 1
ATOM 754 C CA . LEU A 1 102 ? -3.523 2.905 -7.926 1.00 92.88 102 LEU A CA 1
ATOM 755 C C . LEU A 1 102 ? -2.120 2.718 -8.511 1.00 92.88 102 LEU A C 1
ATOM 757 O O . LEU A 1 102 ? -1.678 1.592 -8.742 1.00 92.88 102 LEU A O 1
ATOM 761 N N . THR A 1 103 ? -1.412 3.815 -8.749 1.00 93.94 103 THR A N 1
ATOM 762 C CA . THR A 1 103 ? -0.028 3.823 -9.227 1.00 93.94 103 THR A CA 1
ATOM 763 C C . THR A 1 103 ? 0.825 4.678 -8.304 1.00 93.94 103 THR A C 1
ATOM 765 O O . THR A 1 103 ? 0.537 5.850 -8.088 1.00 93.94 103 THR A O 1
ATOM 768 N N . LEU A 1 104 ? 1.889 4.077 -7.775 1.00 92.75 104 LEU A N 1
ATOM 769 C CA . LEU A 1 104 ? 2.928 4.743 -7.003 1.00 92.75 104 LEU A CA 1
ATOM 770 C C . LEU A 1 104 ? 4.066 5.133 -7.948 1.00 92.75 104 LEU A C 1
ATOM 772 O O . LEU A 1 104 ? 4.816 4.279 -8.432 1.00 92.75 104 LEU A O 1
ATOM 776 N N . GLY A 1 105 ? 4.171 6.424 -8.236 1.00 91.19 105 GLY A N 1
ATOM 777 C CA . GLY A 1 105 ? 5.263 7.019 -8.989 1.00 91.19 105 GLY A CA 1
ATOM 778 C C . GLY A 1 105 ? 6.435 7.352 -8.074 1.00 91.19 105 GLY A C 1
ATOM 779 O O . GLY A 1 105 ? 6.264 7.955 -7.020 1.00 91.19 105 GLY A O 1
ATOM 780 N N . TYR A 1 106 ? 7.634 6.970 -8.497 1.00 89.50 106 TYR A N 1
ATOM 781 C CA . TYR A 1 106 ? 8.889 7.355 -7.863 1.00 89.50 106 TYR A CA 1
ATOM 782 C C . TYR A 1 106 ? 9.765 8.036 -8.909 1.00 89.50 106 TYR A C 1
ATOM 784 O O . TYR A 1 106 ? 10.063 7.434 -9.949 1.00 89.50 106 TYR A O 1
ATOM 792 N N . ARG A 1 107 ? 10.221 9.258 -8.626 1.00 87.44 107 ARG A N 1
ATOM 793 C CA . ARG A 1 107 ? 11.250 9.953 -9.412 1.00 87.44 107 ARG A CA 1
ATOM 794 C C . ARG A 1 107 ? 12.318 10.469 -8.471 1.00 87.44 107 ARG A C 1
ATOM 796 O O . 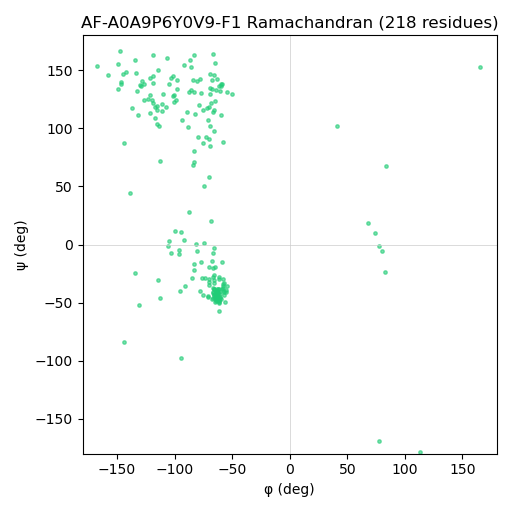ARG A 1 107 ? 12.011 11.033 -7.434 1.00 87.44 107 ARG A O 1
ATOM 803 N N . GLY A 1 108 ? 13.579 10.319 -8.838 1.00 82.94 108 GLY A N 1
ATOM 804 C CA . GLY A 1 108 ? 14.648 10.921 -8.060 1.00 82.94 108 GLY A CA 1
ATOM 805 C C . GLY A 1 108 ? 15.972 10.905 -8.792 1.00 82.94 108 GLY A C 1
ATOM 806 O O . GLY A 1 108 ? 16.207 10.057 -9.657 1.00 82.94 108 GLY A O 1
ATOM 807 N N . ASP A 1 109 ? 16.831 11.858 -8.446 1.00 80.12 109 ASP A N 1
ATOM 808 C CA . ASP A 1 109 ? 18.208 11.932 -8.946 1.00 80.12 109 ASP A CA 1
ATOM 809 C C . ASP A 1 109 ? 19.155 10.982 -8.189 1.00 80.12 109 ASP A C 1
ATOM 811 O O . ASP A 1 109 ? 20.317 10.821 -8.563 1.00 80.12 109 ASP A O 1
ATOM 815 N N . GLY A 1 110 ? 18.646 10.326 -7.139 1.00 71.44 110 GLY A N 1
ATOM 816 C CA . GLY A 1 110 ? 19.397 9.410 -6.284 1.00 71.44 110 GLY A CA 1
ATOM 817 C C . GLY A 1 110 ? 20.365 10.111 -5.331 1.00 71.44 110 GLY A C 1
ATOM 818 O O . GLY A 1 110 ? 21.191 9.434 -4.723 1.00 71.44 110 GLY A O 1
ATOM 819 N N . GLN A 1 111 ? 20.296 11.441 -5.211 1.00 74.88 111 GLN A N 1
ATOM 820 C CA . GLN A 1 111 ? 21.190 12.228 -4.364 1.00 74.88 111 GLN A CA 1
ATOM 821 C C . GLN A 1 111 ? 20.451 13.215 -3.465 1.00 74.88 111 GLN A C 1
ATOM 823 O O . GLN A 1 111 ? 20.726 13.262 -2.270 1.00 74.88 111 GLN A O 1
ATOM 828 N N . ARG A 1 112 ? 19.572 14.048 -4.029 1.00 72.69 112 ARG A N 1
ATOM 829 C CA . ARG A 1 112 ? 18.994 15.208 -3.333 1.00 72.69 112 ARG A CA 1
ATOM 830 C C . ARG A 1 112 ? 17.494 15.348 -3.515 1.00 72.69 112 ARG A C 1
ATOM 832 O O . ARG A 1 112 ? 16.863 15.980 -2.675 1.00 72.69 112 ARG A O 1
ATOM 839 N N . VAL A 1 113 ? 16.935 14.797 -4.590 1.00 78.25 113 VAL A N 1
ATOM 840 C CA . VAL A 1 113 ? 15.515 14.951 -4.910 1.00 78.25 113 VAL A CA 1
ATOM 841 C C . VAL A 1 113 ? 14.855 13.587 -4.990 1.00 78.25 113 VAL A C 1
ATOM 843 O O . VAL A 1 113 ? 15.319 12.695 -5.707 1.00 78.25 113 VAL A O 1
ATOM 846 N N . LEU A 1 114 ? 13.754 13.466 -4.254 1.00 83.12 114 LEU A N 1
ATOM 847 C CA . LEU A 1 114 ? 12.836 12.349 -4.300 1.00 83.12 114 LEU A CA 1
ATOM 848 C C . LEU A 1 114 ? 11.407 12.886 -4.405 1.00 83.12 114 LEU A C 1
ATOM 850 O O . LEU A 1 114 ? 10.880 13.437 -3.443 1.00 83.12 114 LEU A O 1
ATOM 854 N N . ASP A 1 115 ? 10.787 12.658 -5.555 1.00 86.38 115 ASP A N 1
ATOM 855 C CA . ASP A 1 115 ? 9.373 12.906 -5.790 1.00 86.38 115 ASP A CA 1
ATOM 856 C C . ASP A 1 115 ? 8.613 11.580 -5.702 1.00 86.38 115 ASP A C 1
ATOM 858 O O . ASP A 1 115 ? 8.896 10.621 -6.434 1.00 86.38 115 ASP A O 1
ATOM 862 N N . LEU A 1 116 ? 7.632 11.541 -4.803 1.00 87.81 116 LEU A N 1
ATOM 863 C CA . LEU A 1 116 ? 6.678 10.447 -4.663 1.00 87.81 116 LEU A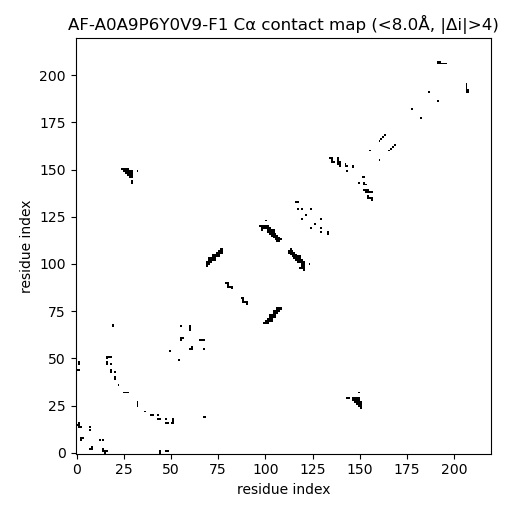 CA 1
ATOM 864 C C . LEU A 1 116 ? 5.304 10.929 -5.116 1.00 87.81 116 LEU A C 1
ATOM 866 O O . LEU A 1 116 ? 4.824 11.970 -4.671 1.00 87.81 116 LEU A O 1
ATOM 870 N N . GLU A 1 117 ? 4.668 10.157 -5.986 1.00 90.00 117 GLU A N 1
ATOM 871 C CA . GLU A 1 117 ? 3.367 10.480 -6.564 1.00 90.00 117 GLU A CA 1
ATOM 872 C C . GLU A 1 117 ? 2.404 9.307 -6.388 1.00 90.00 117 GLU A C 1
ATOM 874 O O . GLU A 1 117 ? 2.794 8.146 -6.528 1.00 90.00 117 GLU A O 1
ATOM 879 N N . ILE A 1 118 ? 1.138 9.608 -6.091 1.00 93.38 118 ILE A N 1
ATOM 880 C CA . ILE A 1 118 ? 0.060 8.618 -6.057 1.00 93.38 118 ILE A CA 1
ATOM 881 C C . ILE A 1 118 ? -1.011 9.046 -7.053 1.00 93.38 118 ILE A C 1
ATOM 883 O O . ILE A 1 118 ? -1.703 10.041 -6.850 1.00 93.38 118 ILE A O 1
ATOM 887 N N . GLU A 1 119 ? -1.170 8.256 -8.107 1.00 93.06 119 GLU A N 1
ATOM 888 C CA . GLU A 1 119 ? -2.279 8.369 -9.048 1.00 93.06 119 GLU A CA 1
ATOM 889 C C . GLU A 1 119 ? -3.309 7.295 -8.704 1.00 93.06 119 GLU A C 1
ATOM 891 O O . GLU A 1 119 ? -2.963 6.119 -8.584 1.00 93.06 119 GLU A O 1
ATOM 896 N N . ALA A 1 120 ? -4.575 7.672 -8.541 1.00 94.38 120 ALA A N 1
ATOM 897 C CA . ALA A 1 120 ? -5.628 6.746 -8.140 1.00 94.38 120 ALA A CA 1
ATOM 898 C C . ALA A 1 120 ? -6.877 6.907 -9.004 1.00 94.38 120 ALA A C 1
ATOM 900 O O . ALA A 1 120 ? -7.211 8.004 -9.456 1.00 94.38 120 ALA A O 1
ATOM 901 N N . ASN A 1 121 ? -7.580 5.799 -9.214 1.00 93.69 121 ASN A N 1
ATOM 902 C CA . ASN A 1 121 ? -8.830 5.780 -9.950 1.00 93.69 121 ASN A CA 1
ATOM 903 C C . ASN A 1 121 ? -9.929 6.475 -9.119 1.00 93.69 121 ASN A C 1
ATOM 905 O O . ASN A 1 121 ? -10.276 5.969 -8.047 1.00 93.69 121 ASN A O 1
ATOM 909 N N . PRO A 1 122 ? -10.528 7.582 -9.601 1.00 94.44 122 PRO A N 1
ATOM 910 C CA . PRO A 1 122 ? -11.540 8.323 -8.847 1.00 94.44 122 PRO A CA 1
ATOM 911 C C . PRO A 1 122 ? -12.854 7.551 -8.653 1.00 94.44 122 PRO A C 1
ATOM 913 O O . PRO A 1 122 ? -13.668 7.935 -7.821 1.00 94.44 122 PRO A O 1
ATOM 916 N N . ALA A 1 123 ? -13.078 6.460 -9.395 1.00 94.44 123 ALA A N 1
ATOM 917 C CA . ALA A 1 123 ? -14.203 5.558 -9.150 1.00 94.44 123 ALA A CA 1
ATOM 918 C C . ALA A 1 123 ? -13.977 4.625 -7.944 1.00 94.44 123 ALA A C 1
ATOM 920 O O . ALA A 1 123 ? -14.930 4.005 -7.477 1.00 94.44 123 ALA A O 1
ATOM 921 N N . LEU A 1 124 ? -12.733 4.498 -7.463 1.00 94.31 124 LEU A N 1
ATOM 922 C CA . LEU A 1 124 ? -12.347 3.605 -6.363 1.00 94.31 124 LEU A CA 1
ATOM 923 C C . LEU A 1 124 ? -11.874 4.362 -5.117 1.00 94.31 124 LEU A C 1
ATOM 925 O O . LEU A 1 124 ? -12.068 3.873 -4.008 1.00 94.31 124 LEU A O 1
ATOM 929 N N . TYR A 1 125 ? -11.275 5.541 -5.291 1.00 95.81 125 TYR A N 1
ATOM 930 C CA . TYR A 1 125 ? -10.702 6.333 -4.205 1.00 95.81 125 TYR A CA 1
ATOM 931 C C . TYR A 1 125 ? -11.211 7.766 -4.251 1.00 95.81 125 TYR A C 1
ATOM 933 O O . TYR A 1 125 ? -11.225 8.399 -5.310 1.00 95.81 125 TYR A O 1
ATOM 941 N N . ARG A 1 126 ? -11.564 8.313 -3.086 1.00 97.44 126 ARG A N 1
ATOM 942 C CA . ARG A 1 126 ? -11.800 9.750 -2.946 1.00 97.44 126 ARG A CA 1
ATOM 943 C C . ARG A 1 126 ? -10.473 10.469 -2.739 1.00 97.44 126 ARG A C 1
ATOM 945 O O . ARG A 1 126 ? -9.460 9.867 -2.380 1.00 97.44 126 ARG A O 1
ATOM 952 N N . ARG A 1 127 ? -10.477 11.787 -2.936 1.00 96.06 127 ARG A N 1
ATOM 953 C CA . ARG A 1 127 ? -9.279 12.623 -2.780 1.00 96.06 127 ARG A CA 1
ATOM 954 C C . ARG A 1 127 ? -8.680 12.502 -1.378 1.00 96.06 127 ARG A C 1
ATOM 956 O O . ARG A 1 127 ? -7.461 12.436 -1.247 1.00 96.06 127 ARG A O 1
ATOM 963 N N . GLU A 1 128 ? -9.528 12.446 -0.360 1.00 97.31 128 GLU A N 1
ATOM 964 C CA . GLU A 1 128 ? -9.127 12.357 1.044 1.00 97.31 128 GLU A CA 1
ATOM 965 C C . GLU A 1 128 ? -8.436 11.018 1.331 1.00 97.31 128 GLU A C 1
ATOM 967 O O . GLU A 1 128 ? -7.440 10.973 2.052 1.00 97.31 128 GLU A O 1
ATOM 972 N N . ASP A 1 129 ? -8.908 9.937 0.702 1.00 95.94 129 ASP A N 1
ATOM 973 C CA . ASP A 1 129 ? -8.316 8.606 0.839 1.00 95.94 129 ASP A CA 1
ATOM 974 C C . ASP A 1 129 ? -6.889 8.595 0.249 1.00 95.94 129 ASP A C 1
ATOM 976 O O . ASP A 1 129 ? -5.953 8.086 0.868 1.00 95.94 129 ASP A O 1
ATOM 980 N N . VAL A 1 130 ? -6.690 9.233 -0.912 1.00 96.25 130 VAL A N 1
ATOM 981 C CA . VAL A 1 130 ? -5.370 9.361 -1.560 1.00 96.25 130 VAL A CA 1
ATOM 982 C C . VAL A 1 130 ? -4.417 10.233 -0.737 1.00 96.25 130 VAL A C 1
ATOM 984 O O . VAL A 1 130 ? -3.249 9.882 -0.579 1.00 96.25 130 VAL A O 1
ATOM 987 N N . GLN A 1 131 ? -4.903 11.340 -0.171 1.00 95.94 131 GLN A N 1
ATOM 988 C CA . GLN A 1 131 ? -4.109 12.198 0.717 1.00 95.94 131 GLN A CA 1
ATOM 989 C C . GLN A 1 131 ? -3.669 11.452 1.982 1.00 95.94 131 GLN A C 1
ATOM 991 O O . GLN A 1 131 ? -2.506 11.550 2.376 1.00 95.94 131 GLN A O 1
ATOM 996 N N . ALA A 1 132 ? -4.558 10.650 2.574 1.00 96.06 132 ALA A N 1
ATOM 997 C CA . ALA A 1 132 ? -4.209 9.791 3.700 1.00 96.06 132 ALA A CA 1
ATOM 998 C C . ALA A 1 132 ? -3.155 8.742 3.303 1.00 96.06 132 ALA A C 1
ATOM 1000 O O . ALA A 1 132 ? -2.187 8.535 4.032 1.00 96.06 132 ALA A O 1
ATOM 1001 N N . HIS A 1 133 ? -3.272 8.121 2.124 1.00 96.06 133 HIS A N 1
ATOM 1002 C CA . HIS A 1 133 ? -2.240 7.211 1.618 1.00 96.06 133 HIS A CA 1
ATOM 1003 C C . HIS A 1 133 ? -0.888 7.898 1.393 1.00 96.06 133 HIS A C 1
ATOM 1005 O O . HIS A 1 133 ? 0.137 7.301 1.712 1.00 96.06 133 HIS A O 1
ATOM 1011 N N . ALA A 1 134 ? -0.864 9.141 0.906 1.00 94.56 134 ALA A N 1
ATOM 1012 C CA . ALA A 1 134 ? 0.374 9.905 0.756 1.00 94.56 134 ALA A CA 1
ATOM 1013 C C . ALA A 1 134 ? 1.040 10.184 2.116 1.00 94.56 134 ALA A C 1
ATOM 1015 O O . ALA A 1 134 ? 2.246 9.981 2.263 1.00 94.56 134 ALA A O 1
ATOM 1016 N N . ALA A 1 135 ? 0.253 10.565 3.128 1.00 95.44 135 ALA A N 1
ATOM 1017 C CA . ALA A 1 135 ? 0.748 10.762 4.490 1.00 95.44 135 ALA A CA 1
ATOM 1018 C C . ALA A 1 135 ? 1.297 9.460 5.102 1.00 95.44 135 ALA A C 1
ATOM 1020 O O . ALA A 1 135 ? 2.392 9.458 5.665 1.00 95.44 135 ALA A O 1
ATOM 1021 N N . ARG A 1 136 ? 0.583 8.337 4.937 1.00 96.75 136 ARG A N 1
ATOM 1022 C CA . ARG A 1 136 ? 1.035 7.011 5.394 1.00 96.75 136 ARG A CA 1
ATOM 1023 C C . ARG A 1 136 ? 2.294 6.543 4.674 1.00 96.75 136 ARG A C 1
ATOM 1025 O O . ARG A 1 136 ? 3.177 5.994 5.316 1.00 96.75 136 ARG A O 1
ATOM 1032 N N . LEU A 1 137 ? 2.401 6.767 3.362 1.00 94.44 137 LEU A N 1
ATOM 1033 C CA . LEU A 1 137 ? 3.586 6.388 2.591 1.00 94.44 137 LEU A CA 1
ATOM 1034 C C . LEU A 1 137 ? 4.826 7.134 3.090 1.00 94.44 137 LEU A C 1
ATOM 1036 O O . LEU A 1 137 ? 5.862 6.510 3.303 1.00 94.44 137 LEU A O 1
ATOM 1040 N N . LEU A 1 138 ? 4.710 8.447 3.308 1.00 92.81 138 LEU A N 1
ATOM 1041 C CA . LEU A 1 138 ? 5.796 9.238 3.879 1.00 92.81 138 LEU A CA 1
ATOM 1042 C C . LEU A 1 138 ? 6.161 8.737 5.281 1.00 92.81 138 LEU A C 1
ATOM 1044 O O . LEU A 1 138 ? 7.333 8.484 5.544 1.00 92.81 138 LEU A O 1
ATOM 1048 N N . HIS A 1 139 ? 5.164 8.530 6.147 1.00 95.81 139 HIS A N 1
ATOM 1049 C CA . HIS A 1 139 ? 5.373 7.997 7.492 1.00 95.81 139 HIS A CA 1
ATOM 1050 C C . HIS A 1 139 ? 6.105 6.647 7.475 1.00 95.81 139 HIS A C 1
ATOM 1052 O O . HIS A 1 139 ? 7.112 6.489 8.162 1.00 95.81 139 HIS A O 1
ATOM 1058 N N . PHE A 1 140 ? 5.642 5.709 6.647 1.00 94.75 140 PHE A N 1
ATOM 1059 C CA . PHE A 1 140 ? 6.231 4.383 6.498 1.00 94.75 140 PHE A CA 1
ATOM 1060 C C . PHE A 1 140 ? 7.679 4.453 6.007 1.00 94.75 140 PHE A C 1
ATOM 1062 O O . PHE A 1 140 ? 8.553 3.821 6.593 1.00 94.75 140 PHE A O 1
ATOM 1069 N N . VAL A 1 141 ? 7.954 5.230 4.952 1.00 92.31 141 VAL A N 1
ATOM 1070 C CA . VAL A 1 141 ? 9.314 5.363 4.406 1.00 92.31 141 VAL A CA 1
ATOM 1071 C C . VAL A 1 141 ? 10.248 5.989 5.435 1.00 92.31 141 VAL A C 1
ATOM 1073 O O . VAL A 1 141 ? 11.356 5.494 5.601 1.00 92.31 141 VAL A O 1
ATOM 1076 N N . SER A 1 142 ? 9.808 7.028 6.149 1.00 93.69 142 SER A N 1
ATOM 1077 C CA . SER A 1 142 ? 10.600 7.641 7.216 1.00 93.69 142 SER A CA 1
ATOM 1078 C C . SER A 1 142 ? 10.883 6.659 8.352 1.00 93.69 142 SER A C 1
ATOM 1080 O O . SER A 1 142 ? 12.035 6.511 8.737 1.00 93.69 142 SER A O 1
ATOM 1082 N N . ALA A 1 143 ? 9.869 5.943 8.845 1.00 96.00 143 ALA A N 1
ATOM 1083 C CA . ALA A 1 143 ? 10.044 4.977 9.927 1.00 96.00 143 ALA A CA 1
ATOM 1084 C C . ALA A 1 143 ? 10.920 3.780 9.517 1.00 96.00 143 ALA A C 1
ATOM 1086 O O . ALA A 1 143 ? 11.689 3.270 10.326 1.00 96.00 143 ALA A O 1
ATOM 1087 N N . ALA A 1 144 ? 10.856 3.356 8.252 1.00 94.81 144 ALA A N 1
ATOM 1088 C CA . ALA A 1 144 ? 11.675 2.266 7.730 1.00 94.81 144 ALA A CA 1
ATOM 1089 C C . ALA A 1 144 ? 13.180 2.591 7.684 1.00 94.81 144 ALA A C 1
ATOM 1091 O O . ALA A 1 144 ? 13.983 1.663 7.616 1.00 94.81 144 ALA A O 1
ATOM 1092 N N . LEU A 1 145 ? 13.578 3.870 7.702 1.00 93.38 145 LEU A N 1
ATOM 1093 C CA . LEU A 1 145 ? 14.996 4.258 7.713 1.00 93.38 145 LEU A CA 1
ATOM 1094 C C . LEU A 1 145 ? 15.683 3.942 9.046 1.00 93.38 145 LEU A C 1
ATOM 1096 O O . LEU A 1 145 ? 16.878 3.656 9.049 1.00 93.38 145 LEU A O 1
ATOM 1100 N N . ASP A 1 146 ? 14.921 3.963 10.138 1.00 94.94 146 ASP A N 1
ATOM 1101 C CA . ASP A 1 146 ? 15.419 3.748 11.499 1.00 94.94 146 ASP A CA 1
ATOM 1102 C C . ASP A 1 146 ? 15.046 2.361 12.054 1.00 94.94 146 ASP A C 1
ATOM 1104 O O . ASP A 1 146 ? 15.393 2.025 13.185 1.00 94.94 146 ASP A O 1
ATOM 1108 N N . ALA A 1 147 ? 14.317 1.549 11.283 1.00 94.88 147 ALA A N 1
ATOM 1109 C CA . ALA A 1 147 ? 13.818 0.253 11.726 1.00 94.88 147 ALA A CA 1
ATOM 1110 C C . ALA A 1 147 ? 14.824 -0.883 11.488 1.00 94.88 147 ALA A C 1
ATOM 1112 O O . ALA A 1 147 ? 15.308 -1.095 10.374 1.00 94.88 147 ALA A O 1
ATOM 1113 N N . ASP A 1 148 ? 15.047 -1.693 12.525 1.00 93.12 148 ASP A N 1
ATOM 1114 C CA . ASP A 1 148 ? 15.874 -2.902 12.437 1.00 93.12 148 ASP A CA 1
ATOM 1115 C C . ASP A 1 148 ? 15.186 -4.046 11.675 1.00 93.12 148 ASP A C 1
ATOM 1117 O O . ASP A 1 148 ? 15.859 -4.870 11.052 1.00 93.12 148 ASP A O 1
ATOM 1121 N N . ASP A 1 149 ? 13.850 -4.099 11.711 1.00 95.50 149 ASP A N 1
ATOM 1122 C CA . ASP A 1 149 ? 13.031 -5.126 11.063 1.00 95.50 149 ASP A CA 1
ATOM 1123 C C . ASP A 1 149 ? 11.880 -4.479 10.283 1.00 95.50 149 ASP A C 1
ATOM 1125 O O . ASP A 1 149 ? 11.161 -3.622 10.793 1.00 95.50 149 ASP A O 1
ATOM 1129 N N . ILE A 1 150 ? 11.677 -4.903 9.036 1.00 95.00 150 ILE A N 1
ATOM 1130 C CA . ILE A 1 150 ? 10.582 -4.414 8.193 1.00 95.00 150 ILE A CA 1
ATOM 1131 C C . ILE A 1 150 ? 9.195 -4.728 8.783 1.00 95.00 150 ILE A C 1
ATOM 1133 O O . ILE A 1 150 ? 8.249 -3.979 8.545 1.00 95.00 150 ILE A O 1
ATOM 1137 N N . ALA A 1 151 ? 9.063 -5.805 9.565 1.00 94.75 151 ALA A N 1
ATOM 1138 C CA . ALA A 1 151 ? 7.804 -6.233 10.170 1.00 94.75 151 ALA A CA 1
ATOM 1139 C C . ALA A 1 151 ? 7.322 -5.299 11.292 1.00 94.75 151 ALA A C 1
ATOM 1141 O O . ALA A 1 151 ? 6.140 -5.318 11.637 1.00 94.75 151 ALA A O 1
ATOM 1142 N N . THR A 1 152 ? 8.213 -4.485 11.865 1.00 94.56 152 THR A N 1
ATOM 1143 C CA . THR A 1 152 ? 7.875 -3.548 12.948 1.00 94.56 152 THR A CA 1
ATOM 1144 C C . THR A 1 152 ? 7.584 -2.137 12.447 1.00 94.56 152 THR A C 1
ATOM 1146 O O . THR A 1 152 ? 7.166 -1.289 13.236 1.00 94.56 152 THR A O 1
ATOM 1149 N N . VAL A 1 153 ? 7.761 -1.873 11.148 1.00 95.75 153 VAL A N 1
ATOM 1150 C CA . VAL A 1 153 ? 7.527 -0.544 10.578 1.00 95.75 153 VAL A CA 1
ATOM 1151 C C . VAL A 1 153 ? 6.027 -0.215 10.620 1.00 95.75 153 VAL A C 1
ATOM 1153 O O . VAL A 1 153 ? 5.219 -0.941 10.031 1.00 95.75 153 VAL A O 1
ATOM 1156 N N . PRO A 1 154 ? 5.620 0.882 11.284 1.00 94.94 154 PRO A N 1
ATOM 1157 C CA . PRO A 1 154 ? 4.218 1.261 11.382 1.00 94.94 15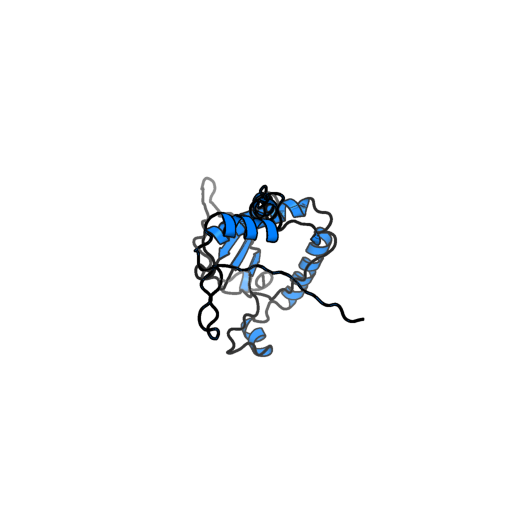4 PRO A CA 1
ATOM 1158 C C . PRO A 1 154 ? 3.644 1.680 10.021 1.00 94.94 154 PRO A C 1
ATOM 1160 O O . PRO A 1 154 ? 4.229 2.474 9.285 1.00 94.94 154 PRO A O 1
ATOM 1163 N N . LEU A 1 155 ? 2.457 1.156 9.701 1.00 94.00 155 LEU A N 1
ATOM 1164 C CA . LEU A 1 155 ? 1.693 1.535 8.503 1.00 94.00 155 LEU A CA 1
ATOM 1165 C C . LEU A 1 155 ? 0.726 2.697 8.761 1.00 94.00 155 LEU A C 1
ATOM 1167 O O . LEU A 1 155 ? 0.483 3.508 7.869 1.00 94.00 155 LEU A O 1
ATOM 1171 N N . ALA A 1 156 ? 0.143 2.743 9.960 1.00 96.19 156 ALA A N 1
ATOM 1172 C CA . ALA A 1 156 ? -0.736 3.823 10.391 1.00 96.19 156 ALA A CA 1
ATOM 1173 C C . ALA A 1 156 ? 0.106 4.974 10.937 1.00 96.19 156 ALA A C 1
ATOM 1175 O O . ALA A 1 156 ? 1.097 4.736 11.628 1.00 96.19 156 ALA A O 1
ATOM 1176 N N . THR A 1 157 ? -0.300 6.211 10.660 1.00 97.19 157 THR A N 1
ATOM 1177 C CA . THR A 1 157 ? 0.360 7.371 11.269 1.00 97.19 157 THR A CA 1
ATOM 1178 C C . THR A 1 157 ? 0.108 7.408 12.780 1.00 97.19 157 THR A C 1
ATOM 1180 O O . THR A 1 157 ? -0.806 6.757 13.291 1.00 97.19 157 THR A O 1
ATOM 1183 N N . ALA A 1 158 ? 0.896 8.200 13.512 1.00 95.62 158 ALA A N 1
ATOM 1184 C CA . ALA A 1 158 ? 0.712 8.363 14.955 1.00 95.62 158 ALA A CA 1
ATOM 1185 C C . ALA A 1 158 ? -0.706 8.851 15.315 1.00 95.62 158 ALA A C 1
ATOM 1187 O O . ALA A 1 158 ? -1.317 8.322 16.241 1.00 95.62 158 ALA A O 1
ATOM 1188 N N . ASP A 1 159 ? -1.256 9.794 14.544 1.00 96.50 159 ASP A N 1
ATOM 1189 C CA . ASP A 1 159 ? -2.610 10.321 14.756 1.00 96.50 159 ASP A CA 1
ATOM 1190 C C . ASP A 1 159 ? -3.684 9.259 14.491 1.00 96.50 159 ASP A C 1
ATOM 1192 O O . ASP A 1 159 ? -4.648 9.134 15.247 1.00 96.50 159 ASP A O 1
ATOM 1196 N N . GLU A 1 160 ? -3.506 8.448 13.445 1.00 96.88 160 GLU A N 1
ATOM 1197 C CA . GLU A 1 160 ? -4.409 7.336 13.143 1.00 96.88 160 GLU A CA 1
ATOM 1198 C C . GLU A 1 160 ? -4.370 6.275 14.242 1.00 96.88 160 GLU A C 1
ATOM 1200 O O . GLU A 1 160 ? -5.421 5.827 14.704 1.00 96.88 160 GLU A O 1
ATOM 1205 N N . ALA A 1 161 ? -3.173 5.904 14.702 1.00 96.88 161 ALA A N 1
ATOM 1206 C CA . ALA A 1 161 ? -3.000 4.970 15.806 1.00 96.88 161 ALA A CA 1
ATOM 1207 C C . ALA A 1 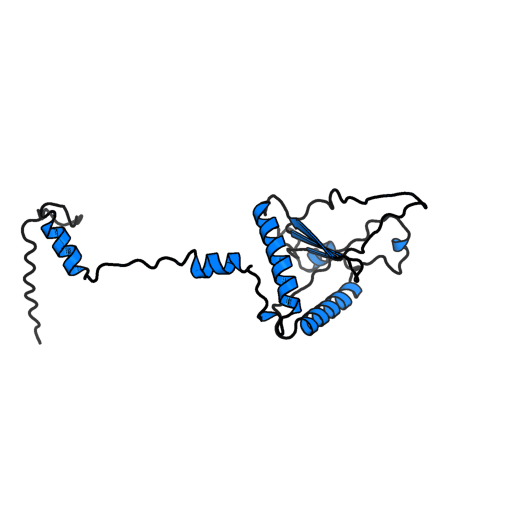161 ? -3.646 5.510 17.091 1.00 96.88 161 ALA A C 1
ATOM 1209 O O . ALA A 1 161 ? -4.404 4.790 17.739 1.00 96.88 161 ALA A O 1
ATOM 1210 N N . GLN A 1 162 ? -3.436 6.788 17.420 1.00 97.75 162 GLN A N 1
ATOM 1211 C CA . GLN A 1 162 ? -4.059 7.438 18.574 1.00 97.75 162 GLN A CA 1
ATOM 1212 C C . GLN A 1 162 ? -5.590 7.406 18.482 1.00 97.75 162 GLN A C 1
ATOM 1214 O O . GLN A 1 162 ? -6.270 7.045 19.446 1.00 97.75 162 GLN A O 1
ATOM 1219 N N . GLN A 1 163 ? -6.148 7.751 17.322 1.00 97.31 163 GLN A N 1
ATOM 1220 C CA . GLN A 1 163 ? -7.592 7.769 17.118 1.00 97.31 163 GLN A CA 1
ATOM 1221 C C . GLN A 1 163 ? -8.202 6.366 17.208 1.00 97.31 163 GLN A C 1
ATOM 1223 O O . GLN A 1 163 ? -9.242 6.194 17.841 1.00 97.31 163 GLN A O 1
ATOM 1228 N N . VAL A 1 164 ? -7.569 5.362 16.600 1.00 96.38 164 VAL A N 1
ATOM 1229 C CA . VAL A 1 164 ? -8.103 3.994 16.556 1.00 96.38 164 VAL A CA 1
ATOM 1230 C C . VAL A 1 164 ? -7.931 3.277 17.892 1.00 96.38 164 VAL A C 1
ATOM 1232 O O . VAL A 1 164 ? -8.861 2.621 18.356 1.00 96.38 164 VAL A O 1
ATOM 1235 N N . VAL A 1 165 ? -6.763 3.399 18.525 1.00 96.62 165 VAL A N 1
ATOM 1236 C CA . VAL A 1 165 ? -6.453 2.691 19.774 1.00 96.62 165 VAL A CA 1
ATOM 1237 C C . VAL A 1 165 ? -7.107 3.370 20.970 1.00 96.62 165 VAL A C 1
ATOM 1239 O O . VAL A 1 165 ? -7.628 2.674 21.840 1.00 96.62 165 VAL A O 1
ATOM 1242 N N . HIS A 1 166 ? -7.124 4.703 21.016 1.00 97.19 166 HIS A N 1
ATOM 1243 C CA . HIS A 1 166 ? -7.605 5.448 22.180 1.00 97.19 166 HIS A CA 1
ATOM 1244 C C . HIS A 1 166 ? -8.892 6.223 21.904 1.00 97.19 166 HIS A C 1
ATOM 1246 O O . HIS A 1 166 ? -9.816 6.138 22.704 1.00 97.19 166 HIS A O 1
ATOM 1252 N N . GLY A 1 167 ? -8.983 6.949 20.787 1.00 97.81 167 GLY A N 1
ATOM 1253 C CA . GLY A 1 167 ? -10.135 7.808 20.479 1.00 97.81 167 GLY A CA 1
ATOM 1254 C C . GLY A 1 167 ? -11.455 7.040 20.371 1.00 97.81 167 GLY A C 1
ATOM 1255 O O . GLY A 1 167 ? -12.396 7.309 21.113 1.00 97.81 167 GLY A O 1
ATOM 1256 N N . PHE A 1 168 ? -11.523 6.042 19.489 1.00 97.69 168 PHE A N 1
ATOM 1257 C CA . PHE A 1 168 ? -12.712 5.198 19.321 1.00 97.69 168 PHE A CA 1
ATOM 1258 C C . PHE A 1 168 ? -13.007 4.330 20.548 1.00 97.69 168 PHE A C 1
ATOM 1260 O O . PHE A 1 168 ? -14.167 4.024 20.815 1.00 97.69 168 PHE A O 1
ATOM 1267 N N . ASN A 1 169 ? -11.974 3.978 21.316 1.00 97.75 169 ASN A N 1
ATOM 1268 C CA . ASN A 1 169 ? -12.093 3.133 22.504 1.00 97.75 169 ASN A CA 1
ATOM 1269 C C . ASN A 1 169 ? -12.229 3.935 23.808 1.00 97.75 169 ASN A C 1
ATOM 1271 O O . ASN A 1 169 ? -12.167 3.354 24.892 1.00 97.75 169 ASN A O 1
ATOM 1275 N N . ALA A 1 170 ? -12.444 5.252 23.738 1.00 96.94 170 ALA A N 1
ATOM 1276 C CA . ALA A 1 170 ? -12.698 6.110 24.895 1.00 96.94 170 ALA A CA 1
ATOM 1277 C C . ALA A 1 170 ? -14.125 5.912 25.448 1.00 96.94 170 ALA A C 1
ATOM 1279 O O . ALA A 1 170 ? -14.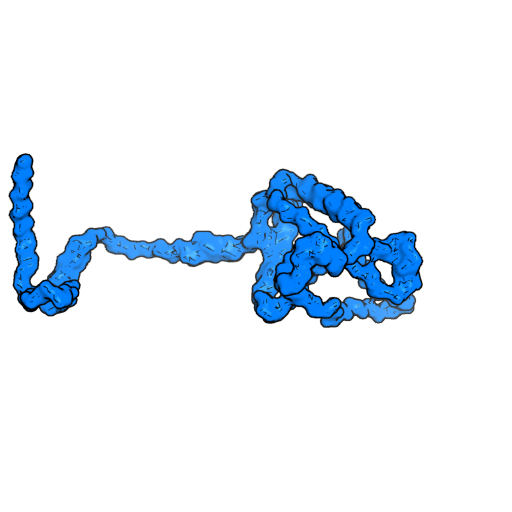876 6.860 25.659 1.00 96.94 170 ALA A O 1
ATOM 1280 N N . THR A 1 171 ? -14.520 4.659 25.678 1.00 96.75 171 THR A N 1
ATOM 1281 C CA . THR A 1 171 ? -15.854 4.272 26.155 1.00 96.75 171 THR A CA 1
ATOM 1282 C C . THR A 1 171 ? -15.935 4.171 27.678 1.00 96.75 171 THR A C 1
ATOM 1284 O O . THR A 1 171 ? -16.970 3.775 28.216 1.00 96.75 171 THR A O 1
ATOM 1287 N N . ALA A 1 172 ? -14.853 4.504 28.389 1.00 96.25 172 ALA A N 1
ATOM 1288 C CA . ALA A 1 172 ? -14.804 4.489 29.843 1.00 96.25 172 ALA A CA 1
ATOM 1289 C C . ALA A 1 172 ? -15.728 5.569 30.418 1.00 96.25 172 ALA A C 1
ATOM 1291 O O . ALA A 1 172 ? -15.490 6.765 30.269 1.00 96.25 172 ALA A O 1
ATOM 1292 N N . HIS A 1 173 ? -16.779 5.134 31.102 1.00 96.38 173 HIS A N 1
ATOM 1293 C CA . HIS A 1 173 ? -17.666 6.002 31.859 1.00 96.38 173 HIS A CA 1
ATOM 1294 C C . HIS A 1 173 ? -18.090 5.291 33.140 1.00 96.38 173 HIS A C 1
ATOM 1296 O O . HIS A 1 173 ? -18.181 4.063 33.191 1.00 96.38 173 HIS A O 1
ATOM 1302 N N . GLY A 1 174 ? -18.312 6.073 34.195 1.00 96.00 174 GLY A N 1
ATOM 1303 C CA . GLY A 1 174 ? -18.773 5.537 35.466 1.00 96.00 174 GLY A CA 1
ATOM 1304 C C . GLY A 1 174 ? -20.172 4.954 35.311 1.00 96.00 174 GLY A C 1
ATOM 1305 O O . GLY A 1 174 ? -21.096 5.658 34.909 1.00 96.00 174 GLY A O 1
ATOM 1306 N N . LEU A 1 175 ? -20.322 3.680 35.653 1.00 95.19 175 LEU A N 1
ATOM 1307 C CA . LEU A 1 175 ? -21.622 3.054 35.842 1.00 95.19 175 LEU A CA 1
ATOM 1308 C C . LEU A 1 175 ? -21.911 2.947 37.342 1.00 95.19 175 LEU A C 1
ATOM 1310 O O . LEU A 1 175 ? -20.979 2.742 38.130 1.00 95.19 175 LEU A O 1
ATOM 1314 N N . PRO A 1 176 ? -23.179 3.088 37.760 1.00 93.75 176 PRO A N 1
ATOM 1315 C CA . PRO A 1 176 ? -23.546 2.839 39.143 1.00 93.75 176 PRO A CA 1
ATOM 1316 C C . PRO A 1 176 ? -23.187 1.398 39.526 1.00 93.75 176 PRO A C 1
ATOM 1318 O O . PRO A 1 176 ? -23.412 0.464 38.757 1.00 93.75 176 PRO A O 1
ATOM 1321 N N . GLN A 1 177 ? -22.643 1.225 40.731 1.00 95.62 177 GLN A N 1
ATOM 1322 C CA . GLN A 1 177 ? -22.445 -0.093 41.332 1.00 95.62 177 GLN A CA 1
ATOM 1323 C C . GLN A 1 177 ? -23.814 -0.624 41.754 1.00 95.62 177 GLN A C 1
ATOM 1325 O O . GLN A 1 177 ? -24.311 -0.289 42.825 1.00 95.62 177 GLN A O 1
ATOM 1330 N N . THR A 1 178 ? -24.457 -1.372 40.866 1.00 96.62 178 THR A N 1
ATOM 1331 C CA . THR A 1 178 ? -25.800 -1.912 41.076 1.00 96.62 178 THR A CA 1
ATOM 1332 C C . THR A 1 178 ? -25.949 -3.262 40.386 1.00 96.62 178 THR A C 1
ATOM 1334 O O . THR A 1 178 ? -25.120 -3.652 39.560 1.00 96.62 178 THR A O 1
ATOM 1337 N N . THR A 1 179 ? -27.009 -3.991 40.719 1.00 97.19 179 THR A N 1
ATOM 1338 C CA . THR A 1 179 ? -27.361 -5.254 40.068 1.00 97.19 179 THR A CA 1
ATOM 1339 C C . THR A 1 179 ? -28.569 -5.098 39.148 1.00 97.19 179 THR A C 1
ATOM 1341 O O . THR A 1 179 ? -29.390 -4.196 39.300 1.00 97.19 179 THR A O 1
ATOM 1344 N N . LEU A 1 180 ? -28.740 -6.038 38.213 1.00 95.94 180 LEU A N 1
ATOM 1345 C CA . LEU A 1 180 ? -29.952 -6.096 37.390 1.00 95.94 180 LEU A CA 1
ATOM 1346 C C . LEU A 1 180 ? -31.226 -6.214 38.251 1.00 95.94 180 LEU A C 1
ATOM 1348 O O . LEU A 1 180 ? -32.260 -5.662 37.889 1.00 95.94 180 LEU A O 1
ATOM 1352 N N . VAL A 1 181 ? -31.147 -6.901 39.397 1.00 97.06 181 VAL A N 1
ATOM 1353 C CA . VAL A 1 181 ? -32.273 -7.061 40.332 1.00 97.06 181 VAL A CA 1
ATOM 1354 C C . VAL A 1 181 ? -32.653 -5.725 40.965 1.00 97.06 181 VAL A C 1
ATOM 1356 O O . VAL A 1 181 ? -33.831 -5.382 40.981 1.00 97.06 181 VAL A O 1
ATOM 1359 N N . GLU A 1 182 ? -31.673 -4.950 41.426 1.00 96.38 182 GLU A N 1
ATOM 1360 C CA . GLU A 1 182 ? -31.904 -3.613 41.984 1.00 96.38 182 GLU A CA 1
ATOM 1361 C C . GLU A 1 182 ? -32.483 -2.658 40.936 1.00 96.38 182 GLU A C 1
ATOM 1363 O O . GLU A 1 182 ? -33.424 -1.924 41.228 1.00 96.38 182 GLU A O 1
ATOM 1368 N N . LEU A 1 183 ? -31.991 -2.704 39.693 1.00 95.38 183 LEU A N 1
ATOM 1369 C CA . LEU A 1 183 ? -32.539 -1.904 38.592 1.00 95.38 183 LEU A CA 1
ATOM 1370 C C . LEU A 1 183 ? -33.994 -2.277 38.269 1.00 95.38 183 LEU A C 1
ATOM 1372 O O . LEU A 1 183 ? -34.818 -1.394 38.024 1.00 95.38 183 LEU A O 1
ATOM 1376 N N . LEU A 1 184 ? -34.328 -3.571 38.300 1.00 94.06 184 LEU A N 1
ATOM 1377 C CA . LEU A 1 184 ? -35.701 -4.048 38.122 1.00 94.06 184 LEU A CA 1
ATOM 1378 C C . LEU A 1 184 ? -36.606 -3.594 39.272 1.00 94.06 184 LEU A C 1
ATOM 1380 O O . LEU A 1 184 ? -37.715 -3.130 39.017 1.00 94.06 184 LEU A O 1
ATOM 1384 N N . GLN A 1 185 ? -36.132 -3.679 40.517 1.00 94.44 185 GLN A N 1
ATOM 1385 C CA . GLN A 1 185 ? -36.861 -3.203 41.697 1.00 94.44 185 GLN A CA 1
ATOM 1386 C C . GLN A 1 185 ? -37.121 -1.697 41.624 1.00 94.44 185 GLN A C 1
ATOM 1388 O O . GLN A 1 185 ? -38.270 -1.281 41.710 1.00 94.44 185 GLN A O 1
ATOM 1393 N N . GLN A 1 186 ? -36.098 -0.893 41.327 1.00 94.06 186 GLN A N 1
ATOM 1394 C CA . GLN A 1 186 ? -36.250 0.550 41.114 1.00 94.06 186 GLN A CA 1
ATOM 1395 C C . GLN A 1 186 ? -37.237 0.876 39.984 1.00 94.06 186 GLN A C 1
ATOM 1397 O O . GLN A 1 186 ? -37.941 1.881 40.043 1.00 94.06 186 GLN A O 1
ATOM 1402 N N . GLY A 1 187 ? -37.276 0.054 38.931 1.00 92.88 187 GLY A N 1
ATOM 1403 C CA . GLY A 1 187 ? -38.262 0.165 37.857 1.00 92.88 187 GLY A CA 1
ATOM 1404 C C . GLY A 1 187 ? -39.690 -0.086 38.345 1.00 92.88 187 GLY A C 1
ATOM 1405 O O . GLY A 1 187 ? -40.566 0.735 38.081 1.00 92.88 187 GLY A O 1
ATOM 1406 N N . MET A 1 188 ? -39.900 -1.177 39.091 1.00 92.06 188 MET A N 1
ATOM 1407 C CA . MET A 1 188 ? -41.197 -1.532 39.678 1.00 92.06 188 MET A CA 1
ATOM 1408 C C . MET A 1 188 ? -41.683 -0.491 40.691 1.00 92.06 188 MET A C 1
ATOM 1410 O O . MET A 1 188 ? -42.870 -0.181 40.702 1.00 92.06 188 MET A O 1
ATOM 1414 N N . ASP A 1 189 ? -40.783 0.076 41.498 1.00 94.62 189 ASP A N 1
ATOM 1415 C CA . ASP A 1 189 ? -41.120 1.112 42.481 1.00 94.62 189 ASP A CA 1
ATOM 1416 C C . ASP A 1 189 ? -41.492 2.442 41.809 1.00 94.62 189 ASP A C 1
ATOM 1418 O O . ASP A 1 189 ? -42.364 3.166 42.290 1.00 94.62 189 ASP A O 1
ATOM 1422 N N . ARG A 1 190 ? -40.839 2.773 40.684 1.00 96.00 190 ARG A N 1
ATOM 1423 C CA . ARG A 1 190 ? -41.063 4.028 39.950 1.00 96.00 190 ARG A CA 1
ATOM 1424 C C . ARG A 1 190 ? -42.414 4.059 39.238 1.00 96.00 190 ARG A C 1
ATOM 1426 O O . ARG A 1 190 ? -43.078 5.091 39.274 1.00 96.00 190 ARG A O 1
ATOM 1433 N N . ASP A 1 191 ? -42.792 2.973 38.569 1.00 92.25 191 ASP A N 1
ATOM 1434 C CA . ASP A 1 191 ? -44.090 2.857 37.897 1.00 92.25 191 ASP A CA 1
ATOM 1435 C C . ASP A 1 191 ? -44.644 1.425 38.007 1.00 92.25 191 ASP A C 1
ATOM 1437 O O . ASP A 1 191 ? -44.443 0.596 37.114 1.00 92.25 191 ASP A O 1
ATOM 1441 N N . PRO A 1 192 ? -45.376 1.125 39.094 1.00 91.12 192 PRO A N 1
ATOM 1442 C CA . PRO A 1 192 ? -45.928 -0.206 39.326 1.00 91.12 192 PRO A CA 1
ATOM 1443 C C . PRO A 1 192 ? -46.988 -0.637 38.302 1.00 91.12 192 PRO A C 1
ATOM 1445 O O . PRO A 1 192 ? -47.298 -1.823 38.214 1.00 91.12 192 PRO A O 1
ATOM 1448 N N . GLN A 1 193 ? -47.600 0.307 37.576 1.00 90.06 193 GLN A N 1
ATOM 1449 C CA . GLN A 1 193 ? -48.688 0.025 36.631 1.00 90.06 193 GLN A CA 1
ATOM 1450 C C . GLN A 1 193 ? -48.190 -0.119 35.186 1.00 90.06 193 GLN A C 1
ATOM 1452 O O . GLN A 1 193 ? -48.959 -0.538 34.313 1.00 90.06 193 GLN A O 1
ATOM 1457 N N . ALA A 1 194 ? -46.916 0.190 34.923 1.00 91.25 194 ALA A N 1
ATOM 1458 C CA . ALA A 1 194 ? -46.306 -0.001 33.617 1.00 91.25 194 ALA A CA 1
ATOM 1459 C C . ALA A 1 194 ? -46.351 -1.475 33.190 1.00 91.25 194 ALA A C 1
ATOM 1461 O O . ALA A 1 194 ? -46.081 -2.403 33.956 1.00 91.25 194 ALA A O 1
ATOM 1462 N N . THR A 1 195 ? -46.667 -1.710 31.917 1.00 87.75 195 THR A N 1
ATOM 1463 C CA . THR A 1 195 ? -46.619 -3.060 31.350 1.00 87.75 195 THR A CA 1
ATOM 1464 C C . THR A 1 195 ? -45.163 -3.496 31.200 1.00 87.75 195 THR A C 1
ATOM 1466 O O . THR A 1 195 ? -44.467 -3.025 30.307 1.00 87.75 195 THR A O 1
ATOM 1469 N N . ALA A 1 196 ? -44.709 -4.410 32.059 1.00 88.75 196 ALA A N 1
ATOM 1470 C CA . ALA A 1 196 ? -43.334 -4.915 32.036 1.00 88.75 196 ALA A CA 1
ATOM 1471 C C . ALA A 1 196 ? -43.114 -6.073 31.041 1.00 88.75 196 ALA A C 1
ATOM 1473 O O . ALA A 1 196 ? -42.011 -6.254 30.534 1.00 88.75 196 ALA A O 1
ATOM 1474 N N . LEU A 1 197 ? -44.153 -6.870 30.760 1.00 89.69 197 LEU A N 1
ATOM 1475 C CA . LEU A 1 197 ? -44.074 -8.041 29.883 1.00 89.69 197 LEU A CA 1
ATOM 1476 C C . LEU A 1 197 ? -45.413 -8.280 29.173 1.00 89.69 197 LEU A C 1
ATOM 1478 O O . LEU A 1 197 ? -46.460 -8.303 29.818 1.00 89.69 197 LEU A O 1
ATOM 1482 N N . VAL A 1 198 ? -45.380 -8.523 27.860 1.00 87.75 198 VAL A N 1
ATOM 1483 C CA . VAL A 1 198 ? -46.543 -8.961 27.070 1.00 87.75 198 VAL A CA 1
ATOM 1484 C C . VAL A 1 198 ? -46.238 -10.325 26.463 1.00 87.75 198 VAL A C 1
ATOM 1486 O O . VAL A 1 198 ? -45.279 -10.474 25.713 1.00 87.75 198 VAL A O 1
ATOM 1489 N N . CYS A 1 199 ? -47.069 -11.322 26.768 1.00 85.62 199 CYS A N 1
ATOM 1490 C CA . CYS A 1 199 ? -46.918 -12.686 26.266 1.00 85.62 199 CYS A CA 1
ATOM 1491 C C . CYS A 1 199 ? -48.127 -13.058 25.394 1.00 85.62 199 CYS A C 1
ATOM 1493 O O . CYS A 1 199 ? -49.252 -13.112 25.885 1.00 85.62 199 CYS A O 1
ATOM 1495 N N . ALA A 1 200 ? -47.906 -13.362 24.109 1.00 70.31 200 ALA A N 1
ATOM 1496 C CA . ALA A 1 200 ? -48.966 -13.553 23.103 1.00 70.31 200 ALA A CA 1
ATOM 1497 C C . ALA A 1 200 ? -49.891 -14.776 23.327 1.00 70.31 200 ALA A C 1
ATOM 1499 O O . ALA A 1 200 ? -50.846 -14.973 22.579 1.00 70.31 200 ALA A O 1
ATOM 1500 N N . ARG A 1 201 ? -49.639 -15.602 24.352 1.00 65.38 201 ARG A N 1
ATOM 1501 C CA . ARG A 1 201 ? -50.494 -16.733 24.752 1.00 65.38 201 ARG A CA 1
ATOM 1502 C C . ARG A 1 201 ? -50.644 -16.865 26.269 1.00 65.38 201 ARG A C 1
ATOM 1504 O O . ARG A 1 201 ? -50.566 -17.971 26.778 1.00 65.38 201 ARG A O 1
ATOM 1511 N N . TRP A 1 202 ? -50.867 -15.772 26.997 1.00 48.72 202 TRP A N 1
ATOM 1512 C CA . TRP A 1 202 ? -51.401 -15.832 28.366 1.00 48.72 202 TRP A CA 1
ATOM 1513 C C . TRP A 1 202 ? -52.476 -14.749 28.530 1.00 48.72 202 TRP A C 1
ATOM 1515 O O . TRP A 1 202 ? -52.203 -13.563 28.361 1.00 48.72 202 TRP A O 1
ATOM 1525 N N . ALA A 1 203 ? -53.717 -15.162 28.801 1.00 43.41 203 ALA A N 1
ATOM 1526 C CA . ALA A 1 203 ? -54.824 -14.249 29.058 1.00 43.41 203 ALA A 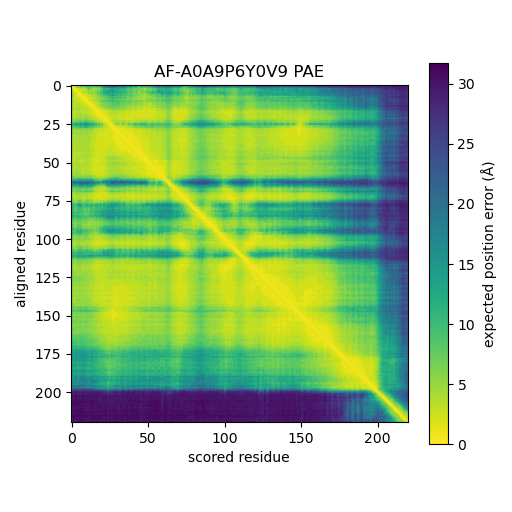CA 1
ATOM 1527 C C . ALA A 1 203 ? -54.562 -13.479 30.362 1.00 43.41 203 ALA A C 1
ATOM 1529 O O . ALA A 1 203 ? -54.485 -14.075 31.430 1.00 43.41 203 ALA A O 1
ATOM 1530 N N . SER A 1 204 ? -54.403 -12.160 30.227 1.00 46.16 204 SER A N 1
ATOM 1531 C CA . SER A 1 204 ? -54.435 -11.128 31.271 1.00 46.16 204 SER A CA 1
ATOM 1532 C C . SER A 1 204 ? -53.747 -11.453 32.606 1.00 46.16 204 SER A C 1
ATOM 1534 O O . SER A 1 204 ? -54.360 -12.009 33.514 1.00 46.16 204 SER A O 1
ATOM 1536 N N . ALA A 1 205 ? -52.544 -10.920 32.803 1.00 45.25 205 ALA A N 1
ATOM 1537 C CA . ALA A 1 205 ? -52.112 -10.500 34.132 1.00 45.25 205 ALA A CA 1
ATOM 1538 C C . ALA A 1 205 ? -51.931 -8.978 34.103 1.00 45.25 205 ALA A C 1
ATOM 1540 O O . ALA A 1 205 ? -50.970 -8.467 33.532 1.00 45.25 205 ALA A O 1
ATOM 1541 N N . ARG A 1 206 ? -52.892 -8.243 34.678 1.00 44.62 206 ARG A N 1
ATOM 1542 C CA . ARG A 1 206 ? -52.641 -6.861 35.112 1.00 44.62 206 ARG A CA 1
ATOM 1543 C C . ARG A 1 206 ? -51.551 -6.929 36.178 1.00 44.62 206 ARG A C 1
ATOM 1545 O O . ARG A 1 206 ? -51.608 -7.811 37.031 1.00 44.62 206 ARG A O 1
ATOM 1552 N N . ALA A 1 207 ? -50.582 -6.025 36.111 1.00 44.59 207 ALA A N 1
ATOM 1553 C CA . ALA A 1 207 ? -49.422 -5.947 36.995 1.00 44.59 207 ALA A CA 1
ATOM 1554 C C . ALA A 1 207 ? -49.793 -5.512 38.429 1.00 44.59 207 ALA A C 1
ATOM 1556 O O . ALA A 1 207 ? -49.309 -4.520 38.954 1.00 44.59 207 ALA A O 1
ATOM 1557 N N . ALA A 1 208 ? -50.663 -6.266 39.087 1.00 41.16 208 ALA A N 1
ATOM 1558 C CA . ALA A 1 208 ? -50.791 -6.249 40.528 1.00 41.16 208 ALA A CA 1
ATOM 1559 C C . ALA A 1 208 ? -50.380 -7.647 40.990 1.00 41.16 208 ALA A C 1
ATOM 1561 O O . ALA A 1 208 ? -51.058 -8.617 40.665 1.00 41.16 208 ALA A O 1
ATOM 1562 N N . TRP A 1 209 ? -49.287 -7.731 41.750 1.00 41.00 209 TRP A N 1
ATOM 1563 C CA . TRP A 1 209 ? -48.806 -8.936 42.440 1.00 41.00 209 TRP A CA 1
ATOM 1564 C C . TRP A 1 209 ? -47.956 -9.918 41.621 1.00 41.00 209 TRP A C 1
ATOM 1566 O O . TRP A 1 209 ? -48.294 -11.089 41.480 1.00 41.00 209 TRP A O 1
ATOM 1576 N N . TRP A 1 210 ? -46.747 -9.504 41.235 1.00 39.09 210 TRP A N 1
ATOM 1577 C CA . TRP A 1 210 ? -45.625 -10.452 41.176 1.00 39.09 210 TRP A CA 1
ATOM 1578 C C . TRP A 1 210 ? -44.989 -10.583 42.570 1.00 39.09 210 TRP A C 1
ATOM 1580 O O . TRP A 1 210 ? -43.863 -10.164 42.812 1.00 39.09 210 TRP A O 1
ATOM 1590 N N . TRP A 1 211 ? -45.726 -11.180 43.512 1.00 35.44 211 TRP A N 1
ATOM 1591 C CA . TRP A 1 211 ? -45.119 -11.807 44.688 1.00 35.44 211 TRP A CA 1
ATOM 1592 C C . TRP A 1 211 ? -44.492 -13.126 44.222 1.00 35.44 211 TRP A C 1
ATOM 1594 O O . TRP A 1 211 ? -45.122 -14.182 44.257 1.00 35.44 211 TRP A O 1
ATOM 1604 N N . TRP A 1 212 ? -43.241 -13.086 43.763 1.00 36.31 212 TRP A N 1
ATOM 1605 C CA . TRP A 1 212 ? -42.427 -14.297 43.657 1.00 36.31 212 TRP A CA 1
ATOM 1606 C C . TRP A 1 212 ? -42.086 -14.782 45.073 1.00 36.31 212 TRP A C 1
ATOM 1608 O O . TRP A 1 212 ? -41.028 -14.491 45.622 1.00 36.31 212 TRP A O 1
ATOM 1618 N N . ARG A 1 213 ? -42.984 -15.560 45.685 1.00 31.95 213 ARG A N 1
ATOM 1619 C CA . ARG A 1 213 ? -42.581 -16.540 46.699 1.00 31.95 213 ARG A CA 1
ATOM 1620 C C . ARG A 1 213 ? -42.052 -17.753 45.937 1.00 31.95 213 ARG A C 1
ATOM 1622 O O . ARG A 1 213 ? -42.814 -18.637 45.556 1.00 31.95 213 ARG A O 1
ATOM 1629 N N . CYS A 1 214 ? -40.741 -17.784 45.702 1.00 32.94 214 CYS A N 1
ATOM 1630 C CA . CYS A 1 214 ? -40.023 -19.004 45.339 1.00 32.94 214 CYS A CA 1
ATOM 1631 C C . CYS A 1 214 ? -40.221 -20.053 46.446 1.00 32.94 214 CYS A C 1
ATOM 1633 O O . CYS A 1 214 ? -39.406 -20.166 47.356 1.00 32.94 214 CYS A O 1
ATOM 1635 N N . HIS A 1 215 ? -41.278 -20.859 46.365 1.00 30.41 215 HIS A N 1
ATOM 1636 C CA . HIS A 1 215 ? -41.267 -22.192 46.960 1.00 30.41 215 HIS A CA 1
ATOM 1637 C C . HIS A 1 215 ? -40.585 -23.143 45.974 1.00 30.41 215 HIS A C 1
ATOM 1639 O O . HIS A 1 215 ? -41.214 -24.003 45.363 1.00 30.41 215 HIS A O 1
ATOM 1645 N N . ALA A 1 216 ? -39.268 -22.989 45.827 1.00 32.34 216 ALA A N 1
ATOM 1646 C CA . ALA A 1 216 ? -38.436 -24.078 45.345 1.00 32.34 216 ALA A CA 1
ATOM 1647 C C . ALA A 1 216 ? -38.384 -25.128 46.463 1.00 32.34 216 ALA A C 1
ATOM 1649 O O . ALA A 1 216 ? -37.556 -25.064 47.370 1.00 32.34 216 ALA A O 1
ATOM 1650 N N . ARG A 1 217 ? -39.322 -26.081 46.427 1.00 26.94 217 ARG A N 1
ATOM 1651 C CA . ARG A 1 217 ? -39.104 -27.391 47.039 1.00 26.94 217 ARG A CA 1
ATOM 1652 C C . ARG A 1 217 ? -37.990 -28.052 46.234 1.00 26.94 217 ARG A C 1
ATOM 1654 O O . ARG A 1 217 ? -38.236 -28.602 45.167 1.00 26.94 217 ARG A O 1
ATOM 1661 N N . TRP A 1 218 ? -36.771 -27.954 46.746 1.00 30.77 218 TRP A N 1
ATOM 1662 C CA . TRP A 1 218 ? -35.721 -28.900 46.409 1.00 30.77 218 TRP A CA 1
ATOM 1663 C C . TRP A 1 218 ? -36.122 -30.224 47.056 1.00 30.77 218 TRP A C 1
ATOM 1665 O O . TRP A 1 218 ? -36.043 -30.376 48.274 1.00 30.77 218 TRP A O 1
ATOM 1675 N N . ASN A 1 219 ? -36.656 -31.138 46.250 1.00 28.53 219 ASN A N 1
ATOM 1676 C CA . ASN A 1 219 ? -36.638 -32.544 46.618 1.00 28.53 219 ASN A CA 1
ATOM 1677 C C . ASN A 1 219 ? -35.217 -33.052 46.360 1.00 28.53 219 ASN A C 1
ATOM 1679 O O . ASN A 1 219 ? -34.656 -32.774 45.299 1.00 28.53 219 ASN A O 1
ATOM 1683 N N . TRP A 1 220 ? -34.677 -33.720 47.378 1.00 41.06 220 TRP A N 1
ATOM 1684 C CA . TRP A 1 220 ? -33.432 -34.483 47.359 1.00 41.06 220 TRP A CA 1
ATOM 1685 C C . TRP A 1 220 ? -33.365 -35.456 46.182 1.00 41.06 220 TRP A C 1
ATOM 1687 O O . TRP A 1 220 ? -34.431 -36.020 45.836 1.00 41.06 220 TRP A O 1
#

Organism: NCBI:txid936053

Foldseek 3Di:
DLQPPHPNVVDPDDPDAAFDDDDDDFKFAPVVSVVVSVVSVVVSVVVRNPHPVVVCVVVVVPPPPDDPDAEAEAEDEDDDDDDDVPDDDDDDDPDDDDDPAKYWYWYDPVPPDIDTDIDGHVVHDDPVRVVQQVVLVVQQVVQSVVDRINNPRDSHDPVRCCCVVPVVPVPDDDDDPDDPVVVVVVVCVVPVQDDPDDDPPDPDDRSDDPPPPPPPPPDD

Sequence (220 aa):
MGRLGNASARVPAMVMNVLPLRVAAGEGSVEAFSRALGRQLSQGRKHGRYRGEQLRRDLGLVGAQQRLHGPLVNVQPFYAPRVSPGGQATLEGLGTGPVDELTLGYRGDGQRVLDLEIEANPALYRREDVQAHAARLLHFVSAALDADDIATVPLATADEAQQVVHGFNATAHGLPQTTLVELLQQGMDRDPQATALVCARWASARAAWWWWRCHARWNW

Solvent-accessible surface area (backbone atoms only — not comparable to full-atom values): 14419 Å² total; per-residue (Å²): 125,80,28,73,99,43,77,63,60,80,46,97,71,96,74,79,76,73,78,86,77,90,81,71,92,60,69,50,38,41,66,60,48,52,52,50,52,51,50,52,53,57,57,52,54,77,52,47,82,64,49,55,73,55,52,33,53,79,69,64,44,61,93,52,93,60,69,93,65,73,72,43,79,44,83,45,81,60,78,78,70,89,60,60,92,96,55,85,76,83,82,81,86,91,74,94,70,91,55,96,45,36,35,40,38,37,32,39,75,82,80,86,48,76,50,78,44,81,50,65,22,74,92,81,42,54,72,68,58,52,53,51,48,54,53,23,50,52,48,29,57,59,47,44,76,78,38,72,32,50,66,73,43,53,66,64,43,72,69,54,46,46,40,62,66,45,58,75,59,64,74,85,70,92,70,83,95,74,50,74,66,58,55,49,50,55,49,45,72,73,45,53,80,57,87,87,78,87,59,100,86,60,88,80,80,73,70,72,79,89,74,81,74,82,78,76,77,79,74,131

Mean predicted aligned error: 10.26 Å

pLDDT: mean 85.03, std 16.33, range [26.94, 97.81]

Nearest PDB structures (foldseek):
  5t3d-assembly1_A  TM=8.342E-01  e=4.467E-07  Escherichia coli K-12
  5ja1-assembly1_A  TM=7.903E-01  e=3.667E-07  Escherichia coli K-12
  7c1h-assembly3_C  TM=8.167E-01  e=1.461E-05  Mycetohabitans rhizoxinica HKI 454
  7c1h-assembly1_A  TM=8.190E-01  e=1.667E-05  Mycetohabitans rhizoxinica HKI 454
  4jn5-assembly1_A  TM=7.364E-01  e=5.450E-05  Streptomyces coelicolor A3(2)